Protein AF-A0A8S4BCL1-F1 (afdb_monomer)

Foldseek 3Di:
DVVVPVVVVVVVVVVVVLLVVQDPPVVCVVDPCSQLVSLVRPVPVCSVVRVVVVVVVVVVVVVVVLVVVVVVQVVCVVVVQHAPCVNVVVVVVVVVVVVPDDPVLVCLLVVLLVLVVVLVVLVVVVVCCVPPVPDDDPDDDDPVVSVVSNVVSVVVNVVSCVVCVPSNVVSVVVVVVVVVVSCVRPVCPPDDPVVVVVSVVVSVVVCVVVVDDDPDDDDDDPPVPVVVVVVVVVPDPDDDDDDD

Solvent-accessible surface area (backbone atoms only — not comparable to full-atom values): 14537 Å² total; per-residue (Å²): 102,88,64,57,54,57,51,53,51,50,53,52,52,52,52,50,53,52,50,62,73,77,38,56,74,69,56,52,73,70,41,94,48,55,67,44,58,51,22,52,74,73,44,55,94,56,24,71,56,41,53,53,53,53,51,52,50,51,53,51,52,52,55,54,47,54,60,51,52,52,52,52,52,53,54,36,34,71,73,68,76,40,67,84,64,54,67,64,49,47,58,53,50,54,53,50,57,64,75,74,55,58,69,68,59,50,50,53,36,52,48,52,55,51,51,51,54,51,50,53,53,51,50,47,55,55,50,45,53,71,76,51,66,86,63,90,65,96,73,84,76,68,72,64,59,59,50,54,50,48,55,52,49,52,54,51,52,54,50,47,43,69,75,42,44,66,55,48,47,52,47,50,49,56,58,54,55,48,52,61,51,44,46,64,66,64,69,44,80,82,64,57,67,68,57,54,53,47,54,49,52,51,50,50,49,50,30,66,75,66,72,55,73,80,83,76,83,87,71,91,83,65,80,76,59,67,64,50,56,64,55,60,75,70,69,79,89,81,81,88,87,80,91,135

Secondary structure (DSSP, 8-state):
-TTHHHHHHHHHHHHHHHHHHHS-HHHHHH-S-HHHHHHHHHHGGGTTHHHHHHHHHHHHHHHHHHHHHHHHHHHHHHTTS--TTHHHHHHHHHHHHHHHS-HHHHHHHHHHHHHHHHHHHHHHHHHHHHH-TTS--SS---THHHHHHHHHHHHHHHHHHHH-HHHHHHHHHHHHHHHHHHIIIII--S--HHHHHHHHHHHHHHHHHHTPPPPP----SSTTTHHHHHHHTTSSSS---S--

Nearest PDB structures (foldseek):
  8wny-assembly1_B  TM=9.781E-01  e=2.534E-18  Homo sapiens
  8wnt-assembly1_B  TM=9.226E-01  e=5.810E-16  Homo sapiens
  8ida-assembly1_B  TM=8.665E-01  e=5.490E-12  Homo sapiens
  6irs-assembly1_B  TM=9.342E-01  e=2.295E-11  Homo sapiens
  8to0-assembly1_AG  TM=2.744E-01  e=3.286E+00  Mus musculus

Structure (mmCIF, N/CA/C/O backbone):
data_AF-A0A8S4BCL1-F1
#
_entry.id   AF-A0A8S4BCL1-F1
#
loop_
_atom_site.group_PDB
_atom_site.id
_atom_site.type_symbol
_atom_site.label_atom_id
_atom_site.label_alt_id
_atom_site.label_comp_id
_atom_site.label_asym_id
_atom_site.label_entity_id
_atom_site.label_seq_id
_atom_site.pdbx_PDB_ins_code
_atom_site.Cartn_x
_atom_site.Cartn_y
_atom_site.Cartn_z
_atom_site.occupancy
_atom_site.B_iso_or_equiv
_atom_site.auth_seq_id
_atom_site.auth_comp_id
_atom_site.auth_asym_id
_atom_site.auth_atom_id
_atom_site.pdbx_PDB_model_num
ATOM 1 N N . ILE A 1 1 ? 1.422 -18.720 2.795 1.00 83.00 1 ILE A N 1
ATOM 2 C CA . ILE A 1 1 ? 2.378 -17.673 3.236 1.00 83.00 1 ILE A CA 1
ATOM 3 C C . ILE A 1 1 ? 3.822 -18.090 2.955 1.00 83.00 1 ILE A C 1
ATOM 5 O O . ILE A 1 1 ? 4.435 -17.465 2.103 1.00 83.00 1 ILE A O 1
ATOM 9 N N . PHE A 1 2 ? 4.342 -19.164 3.568 1.00 90.31 2 PHE A N 1
ATOM 10 C CA . PHE A 1 2 ? 5.737 -19.601 3.360 1.00 90.31 2 PHE A CA 1
ATOM 11 C C . PHE A 1 2 ? 6.106 -19.968 1.916 1.00 90.31 2 PHE A C 1
ATOM 13 O O . PHE A 1 2 ? 7.257 -19.819 1.547 1.00 90.31 2 PHE A O 1
ATOM 20 N N . ILE A 1 3 ? 5.154 -20.420 1.094 1.00 93.31 3 ILE A N 1
ATOM 21 C CA . ILE A 1 3 ? 5.399 -20.716 -0.331 1.00 93.31 3 ILE A CA 1
ATOM 22 C C . ILE A 1 3 ? 5.128 -19.481 -1.200 1.00 93.31 3 ILE A C 1
ATOM 24 O O . ILE A 1 3 ? 5.896 -19.154 -2.095 1.00 93.31 3 ILE A O 1
ATOM 28 N N . SER A 1 4 ? 4.039 -18.766 -0.910 1.00 95.25 4 SER A N 1
ATOM 29 C CA . SER A 1 4 ? 3.560 -17.657 -1.735 1.00 95.25 4 SER A CA 1
ATOM 30 C C . SER A 1 4 ? 4.469 -16.429 -1.679 1.00 95.25 4 SER A C 1
ATOM 32 O O . SER A 1 4 ? 4.765 -15.866 -2.726 1.00 95.25 4 SER A O 1
ATOM 34 N N . ILE A 1 5 ? 4.930 -16.013 -0.490 1.00 94.62 5 ILE A N 1
ATOM 35 C CA . ILE A 1 5 ? 5.762 -14.805 -0.355 1.00 94.62 5 ILE A CA 1
ATOM 36 C C . ILE A 1 5 ? 7.109 -14.983 -1.071 1.00 94.62 5 ILE A C 1
ATOM 38 O O . ILE A 1 5 ? 7.412 -14.148 -1.921 1.00 94.62 5 ILE A O 1
ATOM 42 N N . PRO A 1 6 ? 7.885 -16.062 -0.830 1.00 95.38 6 PRO A N 1
ATOM 43 C CA . PRO A 1 6 ? 9.157 -16.243 -1.524 1.00 95.38 6 PRO A CA 1
ATOM 44 C C . PRO A 1 6 ? 8.990 -16.386 -3.033 1.00 95.38 6 PRO A C 1
ATOM 46 O O . PRO A 1 6 ? 9.798 -15.846 -3.778 1.00 95.38 6 PRO A O 1
ATOM 49 N N . LEU A 1 7 ? 7.930 -17.056 -3.500 1.00 96.50 7 LEU A N 1
ATOM 50 C CA . LEU A 1 7 ? 7.650 -17.173 -4.931 1.00 96.50 7 LEU A CA 1
ATOM 51 C C . LEU A 1 7 ? 7.445 -15.798 -5.579 1.00 96.50 7 LEU A C 1
ATOM 53 O O . LEU A 1 7 ? 8.038 -15.526 -6.620 1.00 96.50 7 LEU A O 1
ATOM 57 N N . VAL A 1 8 ? 6.669 -14.909 -4.951 1.00 96.25 8 VAL A N 1
ATOM 58 C CA . VAL A 1 8 ? 6.491 -13.531 -5.442 1.00 96.25 8 VAL A CA 1
ATOM 59 C C . VAL A 1 8 ? 7.821 -12.776 -5.430 1.00 96.25 8 VAL A C 1
ATOM 61 O O . VAL A 1 8 ? 8.147 -12.102 -6.406 1.00 96.25 8 VAL A O 1
ATOM 64 N N . THR A 1 9 ? 8.629 -12.934 -4.377 1.00 95.25 9 THR A N 1
ATOM 65 C CA . THR A 1 9 ? 9.974 -12.345 -4.316 1.00 95.25 9 THR A CA 1
ATOM 66 C C . THR A 1 9 ? 10.856 -12.824 -5.470 1.00 95.25 9 THR A C 1
ATOM 68 O O . THR A 1 9 ? 11.494 -11.999 -6.119 1.00 95.25 9 THR A O 1
ATOM 71 N N . PHE A 1 10 ? 10.859 -14.123 -5.782 1.00 96.69 10 PHE A N 1
ATOM 72 C CA . PHE A 1 10 ? 11.609 -14.664 -6.918 1.00 96.69 10 PHE A CA 1
ATOM 73 C C . PHE A 1 10 ? 11.154 -14.061 -8.245 1.00 96.69 10 PHE A C 1
ATOM 75 O O . PHE A 1 10 ? 11.993 -13.621 -9.028 1.00 96.69 10 PHE A O 1
ATOM 82 N N . VAL A 1 11 ? 9.843 -13.988 -8.487 1.00 96.31 11 VAL A N 1
ATOM 83 C CA . VAL A 1 11 ? 9.296 -13.393 -9.716 1.00 96.31 11 VAL A CA 1
ATOM 84 C C . VAL A 1 11 ? 9.726 -11.930 -9.856 1.00 96.31 11 VAL A C 1
ATOM 86 O O . VAL A 1 11 ? 10.163 -11.526 -10.932 1.00 96.31 11 VAL A O 1
ATOM 89 N N . TYR A 1 12 ? 9.681 -11.147 -8.776 1.00 95.25 12 TYR A N 1
ATOM 90 C CA . TYR A 1 12 ? 10.141 -9.756 -8.796 1.00 95.25 12 TYR A CA 1
ATOM 91 C C . TYR A 1 12 ? 11.640 -9.627 -9.054 1.00 95.25 12 TYR A C 1
ATOM 93 O O . TYR A 1 12 ? 12.043 -8.776 -9.847 1.00 95.25 12 TYR A O 1
ATOM 101 N N . VAL A 1 13 ? 12.473 -10.466 -8.438 1.00 96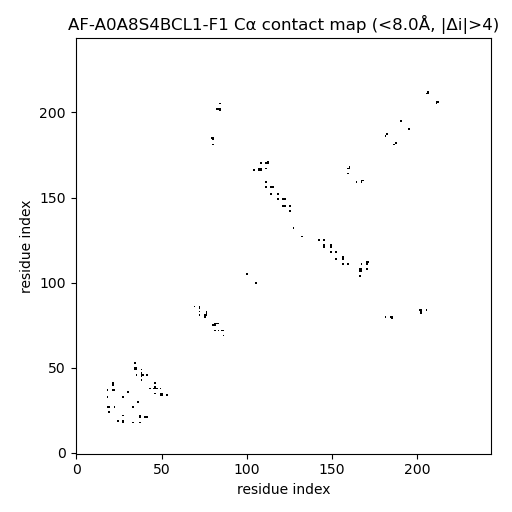.50 13 VAL A N 1
ATOM 102 C CA . VAL A 1 13 ? 13.922 -10.444 -8.681 1.00 96.50 13 VAL A CA 1
ATOM 103 C C . VAL A 1 13 ? 14.229 -10.806 -10.135 1.00 96.50 13 VAL A C 1
ATOM 105 O O . VAL A 1 13 ? 14.969 -10.079 -10.793 1.00 96.50 13 VAL A O 1
ATOM 108 N N . PHE A 1 14 ? 13.616 -11.862 -10.675 1.00 96.12 14 PHE A N 1
ATOM 109 C CA . PHE A 1 14 ? 13.821 -12.253 -12.072 1.00 96.12 14 PHE A CA 1
ATOM 110 C C . PHE A 1 14 ? 13.332 -11.196 -13.065 1.00 96.12 14 PHE A C 1
ATOM 112 O O . PHE A 1 14 ? 14.025 -10.929 -14.046 1.00 96.12 14 PHE A O 1
ATOM 119 N N . ALA A 1 15 ? 12.196 -10.546 -12.802 1.00 93.06 15 ALA A N 1
ATOM 120 C CA . ALA A 1 15 ? 11.715 -9.447 -13.636 1.00 93.06 15 ALA A CA 1
ATOM 121 C C . ALA A 1 15 ? 12.694 -8.258 -13.638 1.00 93.06 15 ALA A C 1
ATOM 123 O O . ALA A 1 15 ? 13.008 -7.721 -14.697 1.00 93.06 15 ALA A O 1
ATOM 124 N N . ASN A 1 16 ? 13.242 -7.887 -12.475 1.00 93.12 16 ASN A N 1
ATOM 125 C CA . ASN A 1 16 ? 14.246 -6.821 -12.392 1.00 93.12 16 ASN A CA 1
ATOM 126 C C . ASN A 1 16 ? 15.545 -7.188 -13.123 1.00 93.12 16 ASN A C 1
ATOM 128 O O . ASN A 1 16 ? 16.094 -6.349 -13.834 1.00 93.12 16 ASN A O 1
ATOM 132 N N . ILE A 1 17 ? 16.006 -8.440 -13.013 1.00 93.94 17 ILE A N 1
ATOM 133 C CA . ILE A 1 17 ? 17.164 -8.939 -13.772 1.00 93.94 17 ILE A CA 1
ATOM 134 C C . ILE A 1 17 ? 16.900 -8.848 -15.284 1.00 93.94 17 ILE A C 1
ATOM 136 O O . ILE A 1 17 ? 17.768 -8.408 -16.038 1.00 93.94 17 ILE A O 1
ATOM 140 N N . ALA A 1 18 ? 15.700 -9.208 -15.743 1.00 92.12 18 ALA A N 1
ATOM 141 C CA . ALA A 1 18 ? 15.324 -9.069 -17.148 1.00 92.12 18 ALA A CA 1
ATOM 142 C C . ALA A 1 18 ? 15.356 -7.598 -17.613 1.00 92.12 18 ALA A C 1
ATOM 144 O O . ALA A 1 18 ? 15.866 -7.304 -18.692 1.00 92.12 18 ALA A O 1
ATOM 145 N N . TYR A 1 19 ? 14.890 -6.654 -16.789 1.00 90.62 19 TYR A N 1
ATOM 146 C CA . TYR A 1 19 ? 14.930 -5.230 -17.136 1.00 90.62 19 TYR A CA 1
ATOM 147 C C . TYR A 1 19 ? 16.354 -4.683 -17.278 1.00 90.62 19 TYR A C 1
ATOM 149 O O . TYR A 1 19 ? 16.650 -4.034 -18.280 1.00 90.62 19 TYR A O 1
ATOM 157 N N . VAL A 1 20 ? 17.248 -4.975 -16.329 1.00 91.38 20 VAL A N 1
ATOM 158 C CA . VAL A 1 20 ? 18.631 -4.454 -16.357 1.00 91.38 20 VAL A CA 1
ATOM 159 C C . VAL A 1 20 ? 19.532 -5.148 -17.382 1.00 91.38 20 VAL A C 1
ATOM 161 O O . VAL A 1 20 ? 20.588 -4.627 -17.722 1.00 91.38 20 VAL A O 1
ATOM 164 N N . THR A 1 21 ? 19.145 -6.329 -17.871 1.00 91.50 21 THR A N 1
ATOM 165 C CA . THR A 1 21 ? 19.866 -7.018 -18.956 1.00 91.50 21 THR A CA 1
ATOM 166 C C . THR A 1 21 ? 19.451 -6.511 -20.335 1.00 91.50 21 THR A C 1
ATOM 168 O O . THR A 1 21 ? 20.270 -6.503 -21.251 1.00 91.50 21 THR A O 1
ATOM 171 N N . ALA A 1 22 ? 18.204 -6.060 -20.489 1.00 88.31 22 ALA A N 1
ATOM 172 C CA . ALA A 1 22 ? 17.675 -5.549 -21.751 1.00 88.31 22 ALA A CA 1
ATOM 173 C C . ALA A 1 22 ? 17.904 -4.040 -21.960 1.00 88.31 22 ALA A C 1
ATOM 175 O O . ALA A 1 22 ? 17.921 -3.566 -23.099 1.00 88.31 22 ALA A O 1
ATOM 176 N N . MET A 1 23 ? 18.037 -3.271 -20.877 1.00 88.62 23 MET A N 1
ATOM 177 C CA . MET A 1 23 ? 18.156 -1.811 -20.904 1.00 88.62 23 MET A CA 1
ATOM 178 C C . MET A 1 23 ? 19.263 -1.324 -19.974 1.00 88.62 23 MET A C 1
ATOM 180 O O . MET A 1 23 ? 19.521 -1.914 -18.926 1.00 88.62 23 MET A O 1
ATOM 184 N N . SER A 1 24 ? 19.893 -0.207 -20.342 1.00 91.25 24 SER A N 1
ATOM 185 C CA . SER A 1 24 ? 20.847 0.468 -19.456 1.00 91.25 24 SER A CA 1
ATOM 186 C C . SER A 1 24 ? 20.130 1.153 -18.276 1.00 91.25 24 SER A C 1
ATOM 188 O O . SER A 1 24 ? 18.971 1.557 -18.415 1.00 91.25 24 SER A O 1
ATOM 190 N N . PRO A 1 25 ? 20.797 1.353 -17.121 1.00 88.88 25 PRO A N 1
ATOM 191 C CA . PRO A 1 25 ? 20.205 2.056 -15.979 1.00 88.88 25 PRO A CA 1
ATOM 192 C C . PRO A 1 25 ? 19.695 3.463 -16.319 1.00 88.88 25 PRO A C 1
ATOM 194 O O . PRO A 1 25 ? 18.672 3.895 -15.801 1.00 88.88 25 PRO A O 1
ATOM 197 N N . GLN A 1 26 ? 20.378 4.171 -17.218 1.00 89.56 26 GLN A N 1
ATOM 198 C CA . GLN A 1 26 ? 19.996 5.510 -17.660 1.00 89.56 26 GLN A CA 1
ATOM 199 C C . GLN A 1 26 ? 18.682 5.491 -18.451 1.00 89.56 26 GLN A C 1
ATOM 201 O O . GLN A 1 26 ? 17.832 6.351 -18.243 1.00 89.56 26 GLN A O 1
ATOM 206 N N . GLU A 1 27 ? 18.486 4.496 -19.317 1.00 87.69 27 GLU A N 1
ATOM 207 C CA . GLU A 1 27 ? 17.231 4.325 -20.059 1.00 87.69 27 GLU A CA 1
ATOM 208 C C . GLU A 1 27 ? 16.072 3.922 -19.143 1.00 87.69 27 GLU A C 1
ATOM 210 O O . GLU A 1 27 ? 14.952 4.389 -19.338 1.00 87.69 27 GLU A O 1
ATOM 215 N N . LEU A 1 28 ? 16.339 3.096 -18.124 1.00 88.81 28 LEU A N 1
ATOM 216 C CA . LEU A 1 28 ? 15.340 2.725 -17.119 1.00 88.81 28 LEU A CA 1
ATOM 217 C C . LEU A 1 28 ? 14.833 3.947 -16.348 1.00 88.81 28 LEU A C 1
ATOM 219 O O . LEU A 1 28 ? 13.630 4.088 -16.162 1.00 88.81 28 LEU A O 1
ATOM 223 N N . LEU A 1 29 ? 15.741 4.835 -15.935 1.00 88.31 29 LEU A N 1
ATOM 224 C CA . LEU A 1 29 ? 15.397 6.057 -15.204 1.00 88.31 29 LEU A CA 1
ATOM 225 C C . LEU A 1 29 ? 14.706 7.106 -16.086 1.00 88.31 29 LEU A C 1
ATOM 227 O O . LEU A 1 29 ? 13.927 7.907 -15.580 1.00 88.31 29 LEU A O 1
ATOM 231 N N . ALA A 1 30 ? 14.990 7.113 -17.390 1.00 89.25 30 ALA A N 1
ATOM 232 C CA . ALA A 1 30 ? 14.360 8.027 -18.340 1.00 89.25 30 ALA A CA 1
ATOM 233 C C . ALA A 1 30 ? 12.967 7.560 -18.802 1.00 89.25 30 ALA A C 1
ATOM 235 O O . ALA A 1 30 ? 12.194 8.364 -19.326 1.00 89.25 30 ALA A O 1
ATOM 236 N N . SER A 1 31 ? 12.641 6.273 -18.646 1.00 87.00 31 SER A N 1
ATOM 237 C CA . SER A 1 31 ? 11.371 5.715 -19.110 1.00 87.00 31 SER A CA 1
ATOM 238 C C . SER A 1 31 ? 10.254 5.879 -18.079 1.00 87.00 31 SER A C 1
ATOM 240 O O . SER A 1 31 ? 10.326 5.368 -16.966 1.00 87.00 31 SER A O 1
ATOM 242 N N . ASN A 1 32 ? 9.149 6.500 -18.500 1.00 84.31 32 ASN A N 1
ATOM 243 C CA . ASN A 1 32 ? 7.911 6.555 -17.714 1.00 84.31 32 ASN A CA 1
ATOM 244 C C . ASN A 1 32 ? 7.183 5.197 -17.647 1.00 84.31 32 ASN A C 1
ATOM 246 O O . ASN A 1 32 ? 6.354 4.982 -16.767 1.00 84.31 32 ASN A O 1
ATOM 250 N N . ALA A 1 33 ? 7.458 4.282 -18.585 1.00 87.69 33 ALA A N 1
ATOM 251 C CA . ALA A 1 33 ? 6.779 2.993 -18.706 1.00 87.69 33 ALA A CA 1
ATOM 252 C C . ALA A 1 33 ? 7.780 1.879 -19.043 1.00 87.69 33 ALA A C 1
ATOM 254 O O . ALA A 1 33 ? 7.838 1.380 -20.168 1.00 87.69 33 ALA A O 1
ATOM 255 N N . VAL A 1 34 ? 8.540 1.458 -18.028 1.00 88.81 34 VAL A N 1
ATOM 256 C CA . VAL A 1 34 ? 9.645 0.489 -18.146 1.00 88.81 34 VAL A CA 1
ATOM 257 C C . VAL A 1 34 ? 9.246 -0.793 -18.889 1.00 88.81 34 VAL A C 1
ATOM 259 O O . VAL A 1 34 ? 9.987 -1.267 -19.749 1.00 88.81 34 VAL A O 1
ATOM 262 N N . ALA A 1 35 ? 8.054 -1.335 -18.614 1.00 87.56 35 ALA A N 1
ATOM 263 C CA . ALA A 1 35 ? 7.566 -2.546 -19.274 1.00 87.56 35 ALA A CA 1
ATOM 264 C C . ALA A 1 35 ? 7.351 -2.350 -20.786 1.00 87.56 35 ALA A C 1
ATOM 266 O O . ALA A 1 35 ? 7.672 -3.238 -21.571 1.00 87.56 35 ALA A O 1
ATOM 267 N N . VAL A 1 36 ? 6.848 -1.189 -21.214 1.00 88.12 36 VAL A N 1
ATOM 268 C CA . VAL A 1 36 ? 6.603 -0.901 -22.636 1.00 88.12 36 VAL A CA 1
ATOM 269 C C . VAL A 1 36 ? 7.927 -0.734 -23.374 1.00 88.12 36 VAL A C 1
ATOM 271 O O . VAL A 1 36 ? 8.123 -1.375 -24.403 1.00 88.12 36 VAL A O 1
ATOM 274 N N . THR A 1 37 ? 8.876 0.013 -22.801 1.00 87.94 37 THR A N 1
ATOM 275 C CA . THR A 1 37 ? 10.225 0.169 -23.374 1.00 87.94 37 THR A CA 1
ATOM 276 C C . THR A 1 37 ? 10.957 -1.174 -23.484 1.00 87.94 37 THR A C 1
ATOM 278 O O . THR A 1 37 ? 11.622 -1.442 -24.484 1.00 87.94 37 THR A O 1
ATOM 281 N N . PHE A 1 38 ? 10.781 -2.066 -22.503 1.00 88.44 38 PHE A N 1
ATOM 282 C CA . PHE A 1 38 ? 11.271 -3.444 -22.586 1.00 88.44 38 PHE A CA 1
ATOM 283 C C . PHE A 1 38 ? 10.657 -4.203 -23.776 1.00 88.44 38 PHE A C 1
ATOM 285 O O . PHE A 1 38 ? 11.373 -4.852 -24.542 1.00 88.44 38 PHE A O 1
ATOM 292 N N . GLY A 1 39 ? 9.335 -4.101 -23.955 1.00 86.75 39 GLY A N 1
ATOM 293 C CA . GLY A 1 39 ? 8.615 -4.730 -25.063 1.00 86.75 39 GLY A CA 1
ATOM 294 C C . GLY A 1 39 ? 9.056 -4.215 -26.435 1.00 86.75 39 GLY A C 1
ATOM 295 O O . GLY A 1 39 ? 9.245 -5.011 -27.352 1.00 86.75 39 GLY A O 1
ATOM 296 N N . GLU A 1 40 ? 9.282 -2.911 -26.574 1.00 87.88 40 GLU A N 1
ATOM 297 C CA . GLU A 1 40 ? 9.775 -2.301 -27.814 1.00 87.88 40 GLU A CA 1
ATOM 298 C C . GLU A 1 40 ? 11.169 -2.810 -28.200 1.00 87.88 40 GLU A C 1
ATOM 300 O O . GLU A 1 40 ? 11.410 -3.098 -29.373 1.00 87.88 40 GLU A O 1
ATOM 305 N N . LYS A 1 41 ? 12.069 -2.988 -27.223 1.00 85.69 41 LYS A N 1
ATOM 306 C CA . LYS A 1 41 ? 13.436 -3.460 -27.489 1.00 85.69 41 LYS A CA 1
ATOM 307 C C . LYS A 1 41 ? 13.528 -4.939 -27.854 1.00 85.69 41 LYS A C 1
ATOM 309 O O . LYS A 1 41 ? 14.367 -5.302 -28.673 1.00 85.69 41 LYS A O 1
ATOM 314 N N . LEU A 1 42 ? 12.712 -5.795 -27.238 1.00 87.31 42 LEU A N 1
ATOM 315 C CA . LEU A 1 42 ? 12.849 -7.253 -27.370 1.00 87.31 42 LEU A CA 1
ATOM 316 C C . LEU A 1 42 ? 11.831 -7.898 -28.309 1.00 87.31 42 LEU A C 1
ATOM 318 O O . LEU A 1 42 ? 12.157 -8.883 -28.967 1.00 87.31 42 LEU A O 1
ATOM 322 N N . LEU A 1 43 ? 10.598 -7.388 -28.359 1.00 80.62 43 LEU A N 1
ATOM 323 C CA . LEU A 1 43 ? 9.494 -8.056 -29.060 1.00 80.62 43 LEU A CA 1
ATOM 324 C C . LEU A 1 43 ? 9.287 -7.548 -30.490 1.00 80.62 43 LEU A C 1
ATOM 326 O O . LEU A 1 43 ? 8.543 -8.175 -31.248 1.00 80.62 43 LEU A O 1
ATOM 330 N N . GLY A 1 44 ? 9.935 -6.443 -30.877 1.00 81.44 44 GLY A N 1
ATOM 331 C CA . GLY A 1 44 ? 9.867 -5.879 -32.226 1.00 81.44 44 GLY A CA 1
ATOM 332 C C . GLY A 1 44 ? 8.420 -5.694 -32.697 1.00 81.44 44 GLY A C 1
ATOM 333 O O . GLY A 1 44 ? 7.683 -4.876 -32.156 1.00 81.44 44 GLY A O 1
ATOM 334 N N . VAL A 1 45 ? 7.994 -6.497 -33.677 1.00 79.75 45 VAL A N 1
ATOM 335 C CA . VAL A 1 45 ? 6.637 -6.473 -34.265 1.00 79.75 45 VAL A CA 1
ATOM 336 C C . VAL A 1 45 ? 5.529 -6.785 -33.242 1.00 79.75 45 VAL A C 1
ATOM 338 O O . VAL A 1 45 ? 4.397 -6.336 -33.406 1.00 79.75 45 VAL A O 1
ATOM 341 N N . MET A 1 46 ? 5.837 -7.517 -32.168 1.00 79.19 46 MET A N 1
ATOM 342 C CA . MET A 1 46 ? 4.873 -7.902 -31.125 1.00 79.19 46 MET A CA 1
ATOM 343 C C . MET A 1 46 ? 4.866 -6.956 -29.911 1.00 79.19 46 MET A C 1
ATOM 345 O O . MET A 1 46 ? 4.288 -7.283 -28.873 1.00 79.19 46 MET A O 1
ATOM 349 N N . SER A 1 47 ? 5.475 -5.771 -30.020 1.00 83.94 47 SER A N 1
ATOM 350 C CA . SER A 1 47 ? 5.537 -4.773 -28.938 1.00 83.94 47 SER A CA 1
ATOM 351 C C . SER A 1 47 ? 4.161 -4.320 -28.434 1.00 83.94 47 SER A C 1
ATOM 353 O O . SER A 1 47 ? 4.026 -3.996 -27.257 1.00 83.94 47 SER A O 1
ATOM 355 N N . TRP A 1 48 ? 3.121 -4.382 -29.275 1.00 86.94 48 TRP A N 1
ATOM 356 C CA . TRP A 1 48 ? 1.740 -4.009 -28.937 1.00 86.94 48 TRP A CA 1
ATOM 357 C C . TRP A 1 48 ? 1.097 -4.887 -27.848 1.00 86.94 48 TRP A C 1
ATOM 359 O O . TRP A 1 48 ? 0.172 -4.442 -27.167 1.00 86.94 48 TRP A O 1
ATOM 369 N N . ILE A 1 49 ? 1.588 -6.113 -27.635 1.00 90.19 49 ILE A N 1
ATOM 370 C CA . ILE A 1 49 ? 1.044 -7.041 -26.627 1.00 90.19 49 ILE A CA 1
ATOM 371 C C . ILE A 1 49 ? 1.332 -6.539 -25.207 1.00 90.19 49 ILE A C 1
ATOM 373 O O . ILE A 1 49 ? 0.508 -6.689 -24.299 1.00 90.19 49 ILE A O 1
ATOM 377 N N . MET A 1 50 ? 2.502 -5.931 -25.011 1.00 90.50 50 MET A N 1
ATOM 378 C CA . MET A 1 50 ? 2.981 -5.492 -23.705 1.00 90.50 50 MET A CA 1
ATOM 379 C C . MET A 1 50 ? 2.097 -4.400 -23.069 1.00 90.50 50 MET A C 1
ATOM 381 O O . MET A 1 50 ? 1.619 -4.623 -21.955 1.00 90.50 50 MET A O 1
ATOM 385 N N . PRO A 1 51 ? 1.791 -3.264 -23.734 1.00 90.19 51 PRO A N 1
ATOM 386 C CA . PRO A 1 51 ? 0.923 -2.241 -23.154 1.00 90.19 51 PRO A CA 1
ATOM 387 C C . PRO A 1 51 ? -0.501 -2.751 -22.903 1.00 90.19 51 PRO A C 1
ATOM 389 O O . PRO A 1 51 ? -1.082 -2.407 -21.877 1.00 90.19 51 PRO A O 1
ATOM 392 N N . ILE A 1 52 ? -1.051 -3.613 -23.770 1.00 93.00 52 ILE A N 1
ATOM 393 C CA . ILE A 1 52 ? -2.383 -4.204 -23.554 1.00 93.00 52 ILE A CA 1
ATOM 394 C C . ILE A 1 52 ? -2.388 -5.087 -22.303 1.00 93.00 52 ILE A C 1
ATOM 396 O O . ILE A 1 52 ? -3.284 -4.974 -21.468 1.00 93.00 52 ILE A O 1
ATOM 400 N N . SER A 1 53 ? -1.371 -5.933 -22.139 1.00 92.25 53 SER A N 1
ATOM 401 C CA . SER A 1 53 ? -1.259 -6.827 -20.981 1.00 92.25 53 SER A CA 1
ATOM 402 C C . SER A 1 53 ? -1.113 -6.042 -19.673 1.00 92.25 53 SER A C 1
ATOM 404 O O . SER A 1 53 ? -1.790 -6.344 -18.688 1.00 92.25 53 SER A O 1
ATOM 406 N N . VAL A 1 54 ? -0.282 -4.992 -19.670 1.00 92.88 54 VAL A N 1
ATOM 407 C CA . VAL A 1 54 ? -0.111 -4.105 -18.509 1.00 92.88 54 VAL A CA 1
ATOM 408 C C . VAL A 1 54 ? -1.411 -3.356 -18.197 1.00 92.88 54 VAL A C 1
ATOM 410 O O . VAL A 1 54 ? -1.805 -3.302 -17.034 1.00 92.88 54 VAL A O 1
ATOM 413 N N . ALA A 1 55 ? -2.119 -2.849 -19.210 1.00 93.38 55 ALA A N 1
ATOM 414 C CA . ALA A 1 55 ? -3.395 -2.156 -19.028 1.00 93.38 55 ALA A CA 1
ATOM 415 C C . ALA A 1 55 ? -4.491 -3.068 -18.448 1.00 93.38 55 ALA A C 1
ATOM 417 O O . ALA A 1 55 ? -5.229 -2.664 -17.549 1.00 93.38 55 ALA A O 1
ATOM 418 N N . LEU A 1 56 ? -4.582 -4.321 -18.905 1.00 94.94 56 LEU A N 1
ATOM 419 C CA . LEU A 1 56 ? -5.512 -5.300 -18.330 1.00 94.94 56 LEU A CA 1
ATOM 420 C C . LEU A 1 56 ? -5.161 -5.624 -16.869 1.00 94.94 56 LEU A C 1
ATOM 422 O O . LEU A 1 56 ? -6.057 -5.750 -16.032 1.00 94.94 56 LEU A O 1
ATOM 426 N N . SER A 1 57 ? -3.868 -5.705 -16.541 1.00 95.00 57 SER A N 1
ATOM 427 C CA . SER A 1 57 ? -3.408 -5.926 -15.166 1.00 95.00 57 SER A CA 1
ATOM 428 C C . SER A 1 57 ? -3.759 -4.758 -14.240 1.00 95.00 57 SER A C 1
ATOM 430 O O . SER A 1 57 ? -4.225 -4.988 -13.121 1.00 95.00 57 SER A O 1
ATOM 432 N N . THR A 1 58 ? -3.558 -3.510 -14.674 1.00 92.50 58 THR A N 1
ATOM 433 C CA . THR A 1 58 ? -3.902 -2.331 -13.860 1.00 92.50 58 THR A CA 1
ATOM 434 C C . THR A 1 58 ? -5.412 -2.198 -13.687 1.00 92.50 58 THR A C 1
ATOM 436 O O . THR A 1 58 ? -5.870 -1.938 -12.573 1.00 92.50 58 THR A O 1
ATOM 439 N N . PHE A 1 59 ? -6.199 -2.483 -14.730 1.00 91.88 59 PHE A N 1
ATOM 440 C CA . PHE A 1 59 ? -7.660 -2.534 -14.640 1.00 91.88 59 PHE A CA 1
ATOM 441 C C . PHE A 1 59 ? -8.137 -3.575 -13.614 1.00 91.88 59 PHE A C 1
ATOM 443 O O . PHE A 1 59 ? -8.972 -3.273 -12.757 1.00 91.88 59 PHE A O 1
ATOM 450 N N . GLY A 1 60 ? -7.554 -4.778 -13.639 1.00 93.00 60 GLY A N 1
ATOM 451 C CA . GLY A 1 60 ? -7.828 -5.816 -12.644 1.00 93.00 60 GLY A CA 1
ATOM 452 C C . GLY A 1 60 ? -7.478 -5.384 -11.214 1.00 93.00 60 GLY A C 1
ATOM 453 O O . GLY A 1 60 ? -8.265 -5.616 -10.293 1.00 93.00 60 GLY A O 1
ATOM 454 N N . GLY A 1 61 ? -6.341 -4.705 -11.028 1.00 90.62 61 GLY A N 1
ATOM 455 C CA . GLY A 1 61 ? -5.899 -4.193 -9.726 1.00 90.62 61 GLY A CA 1
ATOM 456 C C . GLY A 1 61 ? -6.836 -3.135 -9.132 1.00 90.62 61 GLY A C 1
ATOM 457 O O . GLY A 1 61 ? -7.173 -3.200 -7.944 1.00 90.62 61 GLY A O 1
ATOM 458 N N . VAL A 1 62 ? -7.320 -2.202 -9.959 1.00 88.69 62 VAL A N 1
ATOM 459 C CA . VAL A 1 62 ? -8.296 -1.185 -9.530 1.00 88.69 62 VAL A CA 1
ATOM 460 C C . VAL A 1 62 ? -9.633 -1.839 -9.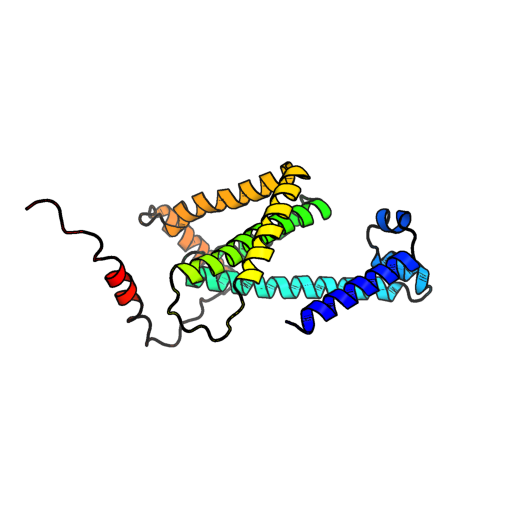188 1.00 88.69 62 VAL A C 1
ATOM 462 O O . VAL A 1 62 ? -10.185 -1.577 -8.120 1.00 88.69 62 VAL A O 1
ATOM 465 N N . ASN A 1 63 ? -10.124 -2.754 -10.028 1.00 89.75 63 ASN A N 1
ATOM 466 C CA . ASN A 1 63 ? -11.371 -3.474 -9.768 1.00 89.75 63 ASN A CA 1
ATOM 467 C C . ASN A 1 63 ? -11.317 -4.285 -8.455 1.00 89.75 63 ASN A C 1
ATOM 469 O O . ASN A 1 63 ? -12.242 -4.235 -7.645 1.00 89.75 63 ASN A O 1
ATOM 473 N N . GLY A 1 64 ? -10.204 -4.979 -8.189 1.00 88.12 64 GLY A N 1
ATOM 474 C CA . GLY A 1 64 ? -9.991 -5.697 -6.926 1.00 88.12 64 GLY A CA 1
ATOM 475 C C . GLY A 1 64 ? -9.939 -4.771 -5.703 1.00 88.12 64 GLY A C 1
ATOM 476 O O . GLY A 1 64 ? -10.500 -5.089 -4.648 1.00 88.12 64 GLY A O 1
ATOM 477 N N . SER A 1 65 ? -9.319 -3.599 -5.856 1.00 85.00 65 SER A N 1
ATOM 478 C CA . SER A 1 65 ? -9.275 -2.574 -4.808 1.00 85.00 65 SER A CA 1
ATOM 479 C C . SER A 1 65 ? -10.672 -2.040 -4.480 1.00 85.00 65 SER A C 1
ATOM 481 O O . SER A 1 65 ? -11.018 -1.942 -3.305 1.00 85.00 65 SER A O 1
ATOM 483 N N . LEU A 1 66 ? -11.519 -1.797 -5.489 1.00 85.31 66 LEU A N 1
ATOM 484 C CA . LEU A 1 66 ? -12.898 -1.325 -5.293 1.00 85.31 66 LEU A CA 1
ATOM 485 C C . LEU A 1 66 ? -13.749 -2.307 -4.471 1.00 85.31 66 LEU A C 1
ATOM 487 O O . LEU A 1 66 ? -14.466 -1.889 -3.558 1.00 85.31 66 LEU A O 1
ATOM 491 N N . PHE A 1 67 ? -13.635 -3.614 -4.733 1.00 84.00 67 PHE A N 1
ATOM 492 C CA . PHE A 1 67 ? -14.329 -4.636 -3.936 1.00 84.00 67 PHE A CA 1
ATOM 493 C C . PHE A 1 67 ? -13.813 -4.739 -2.499 1.00 84.00 67 PHE A C 1
ATOM 495 O O . PHE A 1 67 ? -14.570 -5.078 -1.589 1.00 84.00 67 PHE A O 1
ATOM 502 N N . THR A 1 68 ? -12.528 -4.478 -2.275 1.00 84.44 68 THR A N 1
ATOM 503 C CA . THR A 1 68 ? -11.955 -4.509 -0.925 1.00 84.44 68 THR A CA 1
ATOM 504 C C . THR A 1 68 ? -12.393 -3.280 -0.127 1.00 84.44 68 THR A C 1
ATOM 506 O O . THR A 1 68 ? -12.811 -3.418 1.024 1.00 84.44 68 THR A O 1
ATOM 509 N N . SER A 1 69 ? -12.398 -2.098 -0.753 1.00 82.06 69 SER A N 1
ATOM 510 C CA . SER A 1 69 ? -12.880 -0.859 -0.133 1.00 82.06 69 SER A CA 1
ATOM 511 C C . SER A 1 69 ? -14.347 -0.957 0.290 1.00 82.06 69 SER A C 1
ATOM 513 O O . SER A 1 69 ? -14.686 -0.559 1.402 1.00 82.06 69 SER A O 1
ATOM 515 N N . SER A 1 70 ? -15.226 -1.536 -0.536 1.00 80.75 70 SER A N 1
ATOM 516 C CA . SER A 1 70 ? -16.647 -1.681 -0.181 1.00 80.75 70 SER A CA 1
ATOM 517 C C . SER A 1 70 ? -16.867 -2.546 1.066 1.00 80.75 70 SER A C 1
ATOM 519 O O . SER A 1 70 ? -17.703 -2.211 1.906 1.00 80.75 70 SER A O 1
ATOM 521 N N . ARG A 1 71 ? -16.069 -3.609 1.248 1.00 83.62 71 ARG A N 1
ATOM 522 C CA . ARG A 1 71 ? -16.098 -4.444 2.463 1.00 83.62 71 ARG A CA 1
ATOM 523 C C . ARG A 1 71 ? -15.661 -3.674 3.706 1.00 83.62 71 ARG A C 1
ATOM 525 O O . ARG A 1 71 ? -16.270 -3.846 4.758 1.00 83.62 71 ARG A O 1
ATOM 532 N N . LEU A 1 72 ? -14.645 -2.818 3.582 1.00 82.69 72 LEU A N 1
ATOM 533 C CA . LEU A 1 72 ? -14.194 -1.959 4.679 1.00 82.69 72 LEU A CA 1
ATOM 534 C C . LEU A 1 72 ? -15.296 -0.975 5.102 1.00 82.69 72 LEU A C 1
ATOM 536 O O . LEU A 1 72 ? -15.561 -0.835 6.294 1.00 82.69 72 LEU A O 1
ATOM 540 N N . PHE A 1 73 ? -15.981 -0.349 4.139 1.00 78.81 73 PHE A N 1
ATOM 541 C CA . PHE A 1 73 ? -17.110 0.544 4.427 1.00 78.81 73 PHE A CA 1
ATOM 542 C C . PHE A 1 73 ? -18.275 -0.186 5.099 1.00 78.81 73 PHE A C 1
ATOM 544 O O . PHE A 1 73 ? -18.862 0.341 6.040 1.00 78.81 73 PHE A O 1
ATOM 551 N N . PHE A 1 74 ? -18.580 -1.409 4.663 1.00 74.00 74 PHE A N 1
ATOM 552 C CA . PHE A 1 74 ? -19.631 -2.225 5.267 1.00 74.00 74 PHE A CA 1
ATOM 553 C C . PHE A 1 74 ? -19.320 -2.605 6.721 1.00 74.00 74 PHE A C 1
ATOM 555 O O . PHE A 1 74 ? -20.183 -2.472 7.585 1.00 74.00 74 PHE A O 1
ATOM 562 N N . ALA A 1 75 ? -18.083 -3.024 7.006 1.00 79.44 75 ALA A N 1
ATOM 563 C CA . ALA A 1 75 ? -17.649 -3.315 8.370 1.00 79.44 75 ALA A CA 1
ATOM 564 C C . ALA A 1 75 ? -17.674 -2.054 9.254 1.00 79.44 75 ALA A C 1
ATOM 566 O O . ALA A 1 75 ? -18.202 -2.094 10.359 1.00 79.44 75 ALA A O 1
ATOM 567 N N . GLY A 1 76 ? -17.191 -0.913 8.748 1.00 78.38 76 GLY A N 1
ATOM 568 C CA . GLY A 1 76 ? -17.214 0.349 9.495 1.00 78.38 76 GLY A CA 1
ATOM 569 C C . GLY A 1 76 ? -18.625 0.877 9.779 1.00 78.38 76 GLY A C 1
ATOM 570 O O . GLY A 1 76 ? -18.859 1.467 10.833 1.00 78.38 76 GLY A O 1
ATOM 571 N N . ALA A 1 77 ? -19.572 0.657 8.862 1.00 73.25 77 ALA A N 1
ATOM 572 C CA . ALA A 1 77 ? -20.970 1.031 9.059 1.00 73.25 77 ALA A CA 1
ATOM 573 C C . ALA A 1 77 ? -21.669 0.148 10.106 1.00 73.25 77 ALA A C 1
ATOM 575 O O . ALA A 1 77 ? -22.491 0.655 10.866 1.00 73.25 77 ALA A O 1
ATOM 576 N N . ARG A 1 78 ? -21.325 -1.149 10.179 1.00 71.62 78 ARG A N 1
ATOM 577 C CA . ARG A 1 78 ? -21.853 -2.075 11.198 1.00 71.62 78 ARG A CA 1
ATOM 578 C C . ARG A 1 78 ? -21.464 -1.676 12.619 1.00 71.62 78 ARG A C 1
ATOM 580 O O . ARG A 1 78 ? -22.310 -1.708 13.498 1.00 71.62 78 ARG A O 1
ATOM 587 N N . GLU A 1 79 ? -20.232 -1.219 12.811 1.00 74.88 79 GLU A N 1
ATOM 588 C CA . GLU A 1 79 ? -19.737 -0.732 14.109 1.00 74.88 79 GLU A CA 1
ATOM 589 C C . GLU A 1 79 ? -20.243 0.687 14.459 1.00 74.88 79 GLU A C 1
ATOM 591 O O . GLU A 1 79 ? -19.786 1.306 15.416 1.00 74.88 79 GLU A O 1
ATOM 596 N N . GLY A 1 80 ? -21.151 1.268 13.661 1.00 67.31 80 GLY A N 1
ATOM 597 C CA . GLY A 1 80 ? -21.733 2.593 13.915 1.00 67.31 80 GLY A CA 1
ATOM 598 C C . GLY A 1 80 ? -20.767 3.772 13.733 1.00 67.31 80 GLY A C 1
ATOM 599 O O . GLY A 1 80 ? -21.145 4.925 13.942 1.00 67.31 80 GLY A O 1
ATOM 600 N N . HIS A 1 81 ? -19.529 3.519 13.304 1.00 68.06 81 HIS A N 1
ATOM 601 C CA . HIS A 1 81 ? -18.501 4.546 13.125 1.00 68.06 81 HIS A CA 1
ATOM 602 C C . HIS A 1 81 ? -18.638 5.331 11.817 1.00 68.06 81 HIS A C 1
ATOM 604 O O . HIS A 1 81 ? -17.985 6.363 11.645 1.00 68.06 81 HIS A O 1
ATOM 610 N N . LEU A 1 82 ? -19.450 4.843 10.875 1.00 63.38 82 LEU A N 1
ATOM 611 C CA . LEU A 1 82 ? -19.349 5.250 9.482 1.00 63.38 82 LEU A CA 1
ATOM 612 C C . LEU A 1 82 ? -20.735 5.448 8.836 1.00 63.38 82 LEU A C 1
ATOM 614 O O . LEU A 1 82 ? -21.446 4.471 8.604 1.00 63.38 82 LEU A O 1
ATOM 618 N N . PRO A 1 83 ? -21.150 6.691 8.512 1.00 60.97 83 PRO A N 1
ATOM 619 C CA . PRO A 1 83 ? -22.384 6.920 7.765 1.00 60.97 83 PRO A CA 1
ATOM 620 C C . PRO A 1 83 ? -22.243 6.416 6.319 1.00 60.97 83 PRO A C 1
ATOM 622 O O . PRO A 1 83 ? -21.198 6.603 5.691 1.00 60.97 83 PRO A O 1
ATOM 625 N N . SER A 1 84 ? -23.321 5.854 5.749 1.00 55.31 84 SER A N 1
ATOM 626 C CA . SER A 1 84 ? -23.376 5.332 4.360 1.00 55.31 84 SER A CA 1
ATOM 627 C C . SER A 1 84 ? -22.902 6.315 3.270 1.00 55.31 84 SER A C 1
ATOM 629 O O . SER A 1 84 ? -22.598 5.909 2.152 1.00 55.31 84 SER A O 1
ATOM 631 N N . LEU A 1 85 ? -22.794 7.610 3.585 1.00 56.50 85 LEU A N 1
ATOM 632 C CA . LEU A 1 85 ? -22.295 8.668 2.699 1.00 56.50 85 LEU A CA 1
ATOM 633 C C . LEU A 1 85 ? -20.810 8.531 2.317 1.00 56.50 85 LEU A C 1
ATOM 635 O O . LEU A 1 85 ? -20.394 9.070 1.290 1.00 56.50 85 LEU A O 1
ATOM 639 N N . LEU A 1 86 ? -19.998 7.813 3.097 1.00 59.09 86 LEU A N 1
ATOM 640 C CA . LEU A 1 86 ? -18.553 7.733 2.848 1.00 59.09 86 LEU A CA 1
ATOM 641 C C . LEU A 1 86 ? -18.181 6.961 1.575 1.00 59.09 86 LEU A C 1
ATOM 643 O O . LEU A 1 86 ? -17.152 7.263 0.974 1.00 59.09 86 LEU A O 1
ATOM 647 N N . ALA A 1 87 ? -19.048 6.066 1.090 1.00 56.09 87 ALA A N 1
ATOM 648 C CA . ALA A 1 87 ? -18.849 5.402 -0.200 1.00 56.09 87 ALA A CA 1
ATOM 649 C C . ALA A 1 87 ? -18.884 6.397 -1.381 1.00 56.09 87 ALA A C 1
ATOM 651 O O . ALA A 1 87 ? -18.094 6.279 -2.320 1.00 56.09 87 ALA A O 1
ATOM 652 N N . MET A 1 88 ? -19.749 7.418 -1.315 1.00 53.97 88 MET A N 1
ATOM 653 C CA . MET A 1 88 ? -19.851 8.457 -2.349 1.00 53.97 88 MET A CA 1
ATOM 654 C C . MET A 1 88 ? -18.663 9.429 -2.290 1.00 53.97 88 MET A C 1
ATOM 656 O O . MET A 1 88 ? -18.127 9.831 -3.322 1.00 53.97 88 MET A O 1
ATOM 660 N N . ILE A 1 89 ? -18.205 9.756 -1.078 1.00 59.09 89 ILE A N 1
ATOM 661 C CA . ILE A 1 89 ? -17.048 10.634 -0.853 1.00 59.09 89 ILE A CA 1
ATOM 662 C C . ILE A 1 89 ? -15.746 9.947 -1.285 1.00 59.09 89 ILE A C 1
ATOM 664 O O . ILE A 1 89 ? -14.852 10.617 -1.798 1.00 59.09 89 ILE A O 1
ATOM 668 N N . HIS A 1 90 ? -15.638 8.621 -1.147 1.00 64.69 90 HIS A N 1
ATOM 669 C CA . HIS A 1 90 ? -14.451 7.878 -1.572 1.00 64.69 90 HIS A CA 1
ATOM 670 C C . HIS A 1 90 ? -14.174 8.044 -3.071 1.00 64.69 90 HIS A C 1
ATOM 672 O O . HIS A 1 90 ? -13.043 8.333 -3.444 1.00 64.69 90 HIS A O 1
ATOM 678 N N . CYS A 1 91 ? -15.208 7.974 -3.917 1.00 63.84 91 CYS A N 1
ATOM 679 C CA . CYS A 1 91 ? -15.057 8.194 -5.359 1.00 63.84 91 CYS A CA 1
ATOM 680 C C . CYS A 1 91 ? -14.532 9.603 -5.674 1.00 63.84 91 CYS A C 1
ATOM 682 O O . CYS A 1 91 ? -13.645 9.767 -6.512 1.00 63.84 91 CYS A O 1
ATOM 684 N N . LEU A 1 92 ? -15.040 10.618 -4.967 1.00 66.75 92 LEU A N 1
ATOM 685 C CA . LEU A 1 92 ? -14.584 11.999 -5.121 1.00 66.75 92 LEU A CA 1
ATOM 686 C C . LEU A 1 92 ? -13.143 12.182 -4.617 1.00 66.75 92 LEU A C 1
ATOM 688 O O . LEU A 1 92 ? -12.353 12.870 -5.255 1.00 66.75 92 LEU A O 1
ATOM 692 N N . SER A 1 93 ? -12.783 11.538 -3.505 1.00 71.06 93 SER A N 1
ATOM 693 C CA . SER A 1 93 ? -11.436 11.588 -2.926 1.00 71.06 93 SER A CA 1
ATOM 694 C C . SER A 1 93 ? -10.398 10.908 -3.820 1.00 71.06 93 SER A C 1
ATOM 696 O O . SER A 1 93 ? -9.320 11.467 -4.014 1.00 71.06 93 SER A O 1
ATOM 698 N N . THR A 1 94 ? -10.720 9.758 -4.419 1.00 77.19 94 THR A N 1
ATOM 699 C CA . THR A 1 94 ? -9.842 9.096 -5.395 1.00 77.19 94 THR A CA 1
ATOM 700 C C . THR A 1 94 ? -9.622 9.975 -6.625 1.00 77.19 94 THR A C 1
ATOM 702 O O . THR A 1 94 ? -8.488 10.102 -7.079 1.00 77.19 94 THR A O 1
ATOM 705 N N . LEU A 1 95 ? -10.676 10.626 -7.131 1.00 77.44 95 LEU A N 1
ATOM 706 C CA . LEU A 1 95 ? -10.566 11.542 -8.268 1.00 77.44 95 LEU A CA 1
ATOM 707 C C . LEU A 1 95 ? -9.726 12.782 -7.923 1.00 77.44 95 LEU A C 1
ATOM 709 O O . LEU A 1 95 ? -8.882 13.192 -8.712 1.00 77.44 95 LEU A O 1
ATOM 713 N N . LEU A 1 96 ? -9.908 13.342 -6.725 1.00 76.81 96 LEU A N 1
ATOM 714 C CA . LEU A 1 96 ? -9.128 14.481 -6.247 1.00 76.81 96 LEU A CA 1
ATOM 715 C C . LEU A 1 96 ? -7.641 14.124 -6.101 1.00 76.81 96 LEU A C 1
ATOM 717 O O . LEU A 1 96 ? -6.787 14.862 -6.585 1.00 76.81 96 LEU A O 1
ATOM 721 N N . MET A 1 97 ? -7.327 12.973 -5.493 1.00 74.88 97 MET A N 1
ATOM 722 C CA . MET A 1 97 ? -5.941 12.503 -5.358 1.00 74.88 97 MET A CA 1
ATOM 723 C C . MET A 1 97 ? -5.283 12.228 -6.716 1.00 74.88 97 MET A C 1
ATOM 725 O O . MET A 1 97 ? -4.083 12.446 -6.856 1.00 74.88 97 MET A O 1
ATOM 729 N N . LEU A 1 98 ? -6.055 11.816 -7.728 1.00 80.00 98 LEU A N 1
ATOM 730 C CA . LEU A 1 98 ? -5.551 11.620 -9.088 1.00 80.00 98 LEU A CA 1
ATOM 731 C C . LEU A 1 98 ? -5.170 12.943 -9.778 1.00 80.00 98 LEU A C 1
ATOM 733 O O . LEU A 1 98 ? -4.264 12.963 -10.605 1.00 80.00 98 LEU A O 1
ATOM 737 N N . CYS A 1 99 ? -5.845 14.049 -9.456 1.00 77.06 99 CYS A N 1
ATOM 738 C CA . CYS A 1 99 ? -5.644 15.334 -10.131 1.00 77.06 99 CYS A CA 1
ATOM 739 C C . CYS A 1 99 ? -4.520 16.202 -9.542 1.00 77.06 99 CYS A C 1
ATOM 741 O O . CYS A 1 99 ? -4.135 17.183 -10.175 1.00 77.06 99 CYS A O 1
ATOM 743 N N . THR A 1 100 ? -4.028 15.913 -8.333 1.00 66.06 100 THR A N 1
ATOM 744 C CA . THR A 1 100 ? -3.231 16.883 -7.5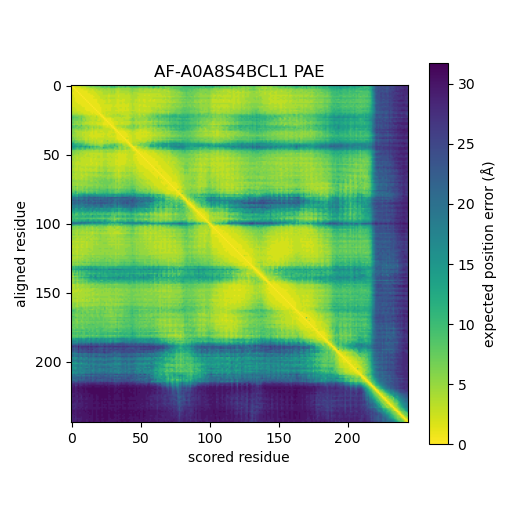53 1.00 66.06 100 THR A CA 1
ATOM 745 C C . THR A 1 100 ? -1.782 16.457 -7.290 1.00 66.06 100 THR A C 1
ATOM 747 O O . THR A 1 100 ? -1.000 17.276 -6.811 1.00 66.06 100 THR A O 1
ATOM 750 N N . SER A 1 101 ? -1.369 15.220 -7.589 1.00 66.56 101 SER A N 1
ATOM 751 C CA . SER A 1 101 ? -0.056 14.719 -7.141 1.00 66.56 101 SER A CA 1
ATOM 752 C C . SER A 1 101 ? 0.697 13.898 -8.185 1.00 66.56 101 SER A C 1
ATOM 754 O O . SER A 1 101 ? 0.102 13.135 -8.940 1.00 66.56 101 SER A O 1
ATOM 756 N N . ASP A 1 102 ? 2.025 14.037 -8.185 1.00 80.62 102 ASP A N 1
ATOM 757 C CA . ASP A 1 102 ? 2.937 13.154 -8.914 1.00 80.62 102 ASP A CA 1
ATOM 758 C C . ASP A 1 102 ? 2.827 11.713 -8.379 1.00 80.62 102 ASP A C 1
ATOM 760 O O . ASP A 1 102 ? 2.664 11.488 -7.173 1.00 80.62 102 ASP A O 1
ATOM 764 N N . MET A 1 103 ? 2.929 10.732 -9.277 1.00 81.50 103 MET A N 1
ATOM 765 C CA . MET A 1 103 ? 2.806 9.308 -8.967 1.00 81.50 103 MET A CA 1
ATOM 766 C C . MET A 1 103 ? 3.823 8.881 -7.904 1.00 81.50 103 MET A C 1
ATOM 768 O O . MET A 1 103 ? 3.463 8.163 -6.971 1.00 81.50 103 MET A O 1
ATOM 772 N N . TYR A 1 104 ? 5.072 9.343 -8.008 1.00 80.88 104 TYR A N 1
ATOM 773 C CA . TYR A 1 104 ? 6.122 8.990 -7.050 1.00 80.88 104 TYR A CA 1
ATOM 774 C C . TYR A 1 104 ? 5.834 9.541 -5.651 1.00 80.88 104 TYR A C 1
ATOM 776 O O . TYR A 1 104 ? 5.929 8.809 -4.664 1.00 80.88 104 TYR A O 1
ATOM 784 N N . THR A 1 105 ? 5.386 10.795 -5.557 1.00 82.62 105 THR A N 1
ATOM 785 C CA . THR A 1 105 ? 4.974 11.394 -4.280 1.00 82.62 105 THR A CA 1
ATOM 786 C C . THR A 1 105 ? 3.781 10.659 -3.672 1.00 82.62 105 THR A C 1
ATOM 788 O O . THR A 1 105 ? 3.758 10.422 -2.463 1.00 82.62 105 THR A O 1
ATOM 791 N N . LEU A 1 106 ? 2.807 10.247 -4.490 1.00 82.81 106 LEU A N 1
ATOM 792 C CA . LEU A 1 106 ? 1.640 9.501 -4.017 1.00 82.81 106 LEU A CA 1
ATOM 793 C C . LEU A 1 106 ? 2.029 8.115 -3.479 1.00 82.81 106 LEU A C 1
ATOM 795 O O . LEU A 1 106 ? 1.510 7.690 -2.445 1.00 82.81 106 LEU A O 1
ATOM 799 N N . ILE A 1 107 ? 2.969 7.431 -4.138 1.00 85.50 107 ILE A N 1
ATOM 800 C CA . ILE A 1 107 ? 3.517 6.151 -3.666 1.00 85.50 107 ILE A CA 1
ATOM 801 C C . ILE A 1 107 ? 4.196 6.328 -2.306 1.00 85.50 107 ILE A C 1
ATOM 803 O O . ILE A 1 107 ? 3.919 5.548 -1.393 1.00 85.50 107 ILE A O 1
ATOM 807 N N . ASN A 1 108 ? 5.029 7.359 -2.142 1.00 84.75 108 ASN A N 1
ATOM 808 C CA . ASN A 1 108 ? 5.709 7.626 -0.871 1.00 84.75 108 ASN A CA 1
ATOM 809 C C . ASN A 1 108 ? 4.710 7.972 0.241 1.00 84.75 108 ASN A C 1
ATOM 811 O O . ASN A 1 108 ? 4.805 7.438 1.348 1.00 84.75 108 ASN A O 1
ATOM 815 N N . TYR A 1 109 ? 3.697 8.784 -0.070 1.00 83.81 109 TYR A N 1
ATOM 816 C CA . TYR A 1 109 ? 2.623 9.141 0.856 1.00 83.81 109 TYR A CA 1
ATOM 817 C C . TYR A 1 109 ? 1.835 7.912 1.343 1.00 83.81 109 TYR A C 1
ATOM 819 O O . TYR A 1 109 ? 1.715 7.674 2.549 1.00 83.81 109 TYR A O 1
ATOM 827 N N . VAL A 1 110 ? 1.315 7.102 0.414 1.00 84.44 110 VAL A N 1
ATOM 828 C CA . VAL A 1 110 ? 0.523 5.904 0.740 1.00 84.44 110 VAL A CA 1
ATOM 829 C C . VAL A 1 110 ? 1.392 4.851 1.428 1.00 84.44 110 VAL A C 1
ATOM 831 O O . VAL A 1 110 ? 0.954 4.224 2.395 1.00 84.44 110 VAL A O 1
ATOM 834 N N . GLY A 1 111 ? 2.629 4.671 0.960 1.00 88.31 111 GLY A N 1
ATOM 835 C CA . GLY A 1 111 ? 3.601 3.757 1.549 1.00 88.31 111 GLY A CA 1
ATOM 836 C C . GLY A 1 111 ? 3.858 4.085 3.014 1.00 88.31 111 GLY A C 1
ATOM 837 O O . GLY A 1 111 ? 3.703 3.211 3.867 1.00 88.31 111 GLY A O 1
ATOM 838 N N . PHE A 1 112 ? 4.165 5.347 3.322 1.00 88.38 112 PHE A N 1
ATOM 839 C CA . PHE A 1 112 ? 4.424 5.799 4.688 1.00 88.38 112 PHE A CA 1
ATOM 840 C C . PHE A 1 112 ? 3.253 5.499 5.637 1.00 88.38 112 PHE A C 1
ATOM 842 O O . PHE A 1 112 ? 3.448 4.881 6.688 1.00 88.38 112 PHE A O 1
ATOM 849 N N . ILE A 1 113 ? 2.028 5.872 5.252 1.00 87.81 113 ILE A N 1
ATOM 850 C CA . ILE A 1 113 ? 0.836 5.650 6.083 1.00 87.81 113 ILE A CA 1
ATOM 851 C C . ILE A 1 113 ? 0.549 4.156 6.271 1.00 87.81 113 ILE A C 1
ATOM 853 O O . ILE A 1 113 ? 0.283 3.720 7.393 1.00 87.81 113 ILE A O 1
ATOM 857 N N . ASN A 1 114 ? 0.664 3.347 5.215 1.00 90.19 114 ASN A N 1
ATOM 858 C CA . ASN A 1 114 ? 0.485 1.898 5.322 1.00 90.19 114 ASN A CA 1
ATOM 859 C C . ASN A 1 114 ? 1.509 1.265 6.268 1.00 90.19 114 ASN A C 1
ATOM 861 O O . ASN A 1 114 ? 1.137 0.471 7.136 1.00 90.19 114 ASN A O 1
ATOM 865 N N . TYR A 1 115 ? 2.786 1.645 6.1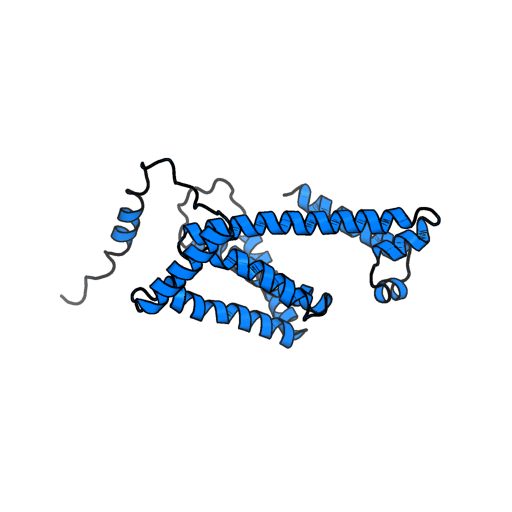55 1.00 90.88 115 TYR A N 1
ATOM 866 C CA . TYR A 1 115 ? 3.818 1.150 7.061 1.00 90.88 115 TYR A CA 1
ATOM 867 C C . TYR A 1 115 ? 3.539 1.554 8.507 1.00 90.88 115 TYR A C 1
ATOM 869 O O . TYR A 1 115 ? 3.712 0.722 9.401 1.00 90.88 115 TYR A O 1
ATOM 877 N N . LEU A 1 116 ? 3.059 2.775 8.759 1.00 91.50 116 LEU A N 1
ATOM 878 C CA . LEU A 1 116 ? 2.664 3.220 10.097 1.00 91.50 116 LEU A CA 1
ATOM 879 C C . LEU A 1 116 ? 1.589 2.293 10.692 1.00 91.50 116 LEU A C 1
ATOM 881 O O . LEU A 1 116 ? 1.781 1.759 11.788 1.00 91.50 116 LEU A O 1
ATOM 885 N N . PHE A 1 117 ? 0.510 2.014 9.954 1.00 91.62 117 PHE A N 1
ATOM 886 C CA . PHE A 1 117 ? -0.564 1.123 10.418 1.00 91.62 117 PHE A CA 1
ATOM 887 C C . PHE A 1 117 ? -0.127 -0.339 10.592 1.00 91.62 117 PHE A C 1
ATOM 889 O O . PHE A 1 117 ? -0.566 -1.009 11.536 1.00 91.62 117 PHE A O 1
ATOM 896 N N . TYR A 1 118 ? 0.767 -0.845 9.737 1.00 92.94 118 TYR A N 1
ATOM 897 C CA . TYR A 1 118 ? 1.349 -2.178 9.915 1.00 92.94 118 TYR A CA 1
ATOM 898 C C . TYR A 1 118 ? 2.157 -2.270 11.212 1.00 92.94 118 TYR A C 1
ATOM 900 O O . TYR A 1 118 ? 2.016 -3.247 11.950 1.00 92.94 118 TYR A O 1
ATOM 908 N N . GLY A 1 119 ? 2.948 -1.241 11.530 1.00 93.19 119 GLY A N 1
ATOM 909 C CA . GLY A 1 119 ? 3.686 -1.157 12.790 1.00 93.19 119 GLY A CA 1
ATOM 910 C C . GLY A 1 119 ? 2.768 -1.189 14.010 1.00 93.19 119 GLY A C 1
ATOM 911 O O . GLY A 1 119 ? 2.979 -1.997 14.914 1.00 93.19 119 GLY A O 1
ATOM 912 N N . VAL A 1 120 ? 1.699 -0.386 14.000 1.00 93.38 120 VAL A N 1
ATOM 913 C CA . VAL A 1 120 ? 0.709 -0.346 15.092 1.00 93.38 120 VAL A CA 1
ATOM 914 C C . VAL A 1 120 ? 0.021 -1.699 15.276 1.00 93.38 120 VAL A C 1
ATOM 916 O O . VAL A 1 120 ? -0.143 -2.155 16.406 1.00 93.38 120 VAL A O 1
ATOM 919 N N . THR A 1 121 ? -0.326 -2.387 14.188 1.00 93.25 121 THR A N 1
ATOM 920 C CA . THR A 1 121 ? -0.982 -3.704 14.256 1.00 93.25 121 THR A CA 1
ATOM 921 C C . THR A 1 121 ? -0.047 -4.771 14.837 1.00 93.25 121 THR A C 1
ATOM 923 O O . THR A 1 121 ? -0.460 -5.570 15.682 1.00 93.25 121 THR A O 1
ATOM 926 N N . VAL A 1 122 ? 1.233 -4.773 14.445 1.00 93.50 122 VAL A N 1
ATOM 927 C CA . VAL A 1 122 ? 2.235 -5.700 14.999 1.00 93.50 122 VAL A CA 1
ATOM 928 C C . VAL A 1 122 ? 2.546 -5.373 16.463 1.00 93.50 122 VAL A C 1
ATOM 930 O O . VAL A 1 122 ? 2.629 -6.286 17.287 1.00 93.50 122 VAL A O 1
ATOM 933 N N . ALA A 1 123 ? 2.643 -4.093 16.827 1.00 93.06 123 ALA A N 1
ATOM 934 C CA . ALA A 1 123 ? 2.767 -3.677 18.222 1.00 93.06 123 ALA A CA 1
ATOM 935 C C . ALA A 1 123 ? 1.546 -4.122 19.047 1.00 93.06 123 ALA A C 1
ATOM 937 O O . ALA A 1 123 ? 1.705 -4.677 20.136 1.00 93.06 123 ALA A O 1
ATOM 938 N N . GLY A 1 124 ? 0.336 -3.982 18.497 1.00 91.69 124 GLY A N 1
ATOM 939 C CA . GLY A 1 124 ? -0.907 -4.474 19.090 1.00 91.69 124 GLY A CA 1
ATOM 940 C C . GLY A 1 124 ? -0.888 -5.982 19.346 1.00 91.69 124 GLY A C 1
ATOM 941 O O . GLY A 1 124 ? -1.294 -6.423 20.419 1.00 91.69 124 GLY A O 1
ATOM 942 N N . GLN A 1 125 ? -0.331 -6.781 18.430 1.00 90.56 125 GLN A N 1
ATOM 943 C CA . GLN A 1 125 ? -0.135 -8.223 18.645 1.00 90.56 125 GLN A CA 1
ATOM 944 C C . GLN A 1 125 ? 0.781 -8.527 19.842 1.00 90.56 125 GLN A C 1
ATOM 946 O O . GLN A 1 125 ? 0.502 -9.456 20.608 1.00 90.56 125 GLN A O 1
ATOM 951 N N . ILE A 1 126 ? 1.853 -7.747 20.035 1.00 90.62 126 ILE A N 1
ATOM 952 C CA . ILE A 1 126 ? 2.747 -7.883 21.197 1.00 90.62 126 ILE A CA 1
ATOM 953 C C . ILE A 1 126 ? 1.999 -7.501 22.481 1.00 90.62 126 ILE A C 1
ATOM 955 O O . ILE A 1 126 ? 2.009 -8.271 23.444 1.00 90.62 126 ILE A O 1
ATOM 959 N N . VAL A 1 127 ? 1.295 -6.365 22.484 1.00 92.00 127 VAL A N 1
ATOM 960 C CA . VAL A 1 127 ? 0.513 -5.891 23.639 1.00 92.00 127 VAL A CA 1
ATOM 961 C C . VAL A 1 127 ? -0.565 -6.901 24.028 1.00 92.00 127 VAL A C 1
ATOM 963 O O . VAL A 1 127 ? -0.687 -7.232 25.206 1.00 92.00 127 VAL A O 1
ATOM 966 N N . LEU A 1 128 ? -1.288 -7.465 23.056 1.00 89.12 128 LEU A N 1
ATOM 967 C CA . LEU A 1 128 ? -2.310 -8.486 23.292 1.00 89.12 128 LEU A CA 1
ATOM 968 C C . LEU A 1 128 ? -1.714 -9.757 23.909 1.00 89.12 128 LEU A C 1
ATOM 970 O O . LEU A 1 128 ? -2.372 -10.452 24.677 1.00 89.12 128 LEU A O 1
ATOM 974 N N . ARG A 1 129 ? -0.458 -10.087 23.593 1.00 86.38 129 ARG A N 1
ATOM 975 C CA . ARG A 1 129 ? 0.239 -11.234 24.190 1.00 86.38 129 ARG A CA 1
ATOM 976 C C . ARG A 1 129 ? 0.664 -11.004 25.636 1.00 86.38 129 ARG A C 1
ATOM 978 O O . ARG A 1 129 ? 0.739 -11.974 26.378 1.00 86.38 129 ARG A O 1
ATOM 985 N N . ILE A 1 130 ? 0.916 -9.756 26.020 1.00 87.06 130 ILE A N 1
ATOM 986 C CA . ILE A 1 130 ? 1.270 -9.384 27.396 1.00 87.06 130 ILE A CA 1
ATOM 987 C C . ILE A 1 130 ? 0.007 -9.203 28.250 1.00 87.06 130 ILE A C 1
ATOM 989 O O . ILE A 1 130 ? -0.026 -9.643 29.393 1.00 87.06 130 ILE A O 1
ATOM 993 N N . ARG A 1 131 ? -1.035 -8.561 27.705 1.00 88.69 131 ARG A N 1
ATOM 994 C CA . ARG A 1 131 ? -2.263 -8.220 28.441 1.00 88.69 131 ARG A CA 1
ATOM 995 C C . ARG A 1 131 ? -3.238 -9.386 28.593 1.00 88.69 131 ARG A C 1
ATOM 997 O O . ARG A 1 131 ? -3.883 -9.471 29.628 1.00 88.69 131 ARG A O 1
ATOM 1004 N N . GLN A 1 132 ? -3.369 -10.247 27.582 1.00 87.69 132 GLN A N 1
ATOM 1005 C CA . GLN A 1 132 ? -4.330 -11.358 27.575 1.00 87.69 132 GLN A CA 1
ATOM 1006 C C . GLN A 1 132 ? -3.646 -12.668 27.131 1.00 87.69 132 GLN A C 1
ATOM 1008 O O . GLN A 1 132 ? -3.780 -13.103 25.975 1.00 87.69 132 GLN A O 1
ATOM 1013 N N . PRO A 1 133 ? -2.853 -13.292 28.024 1.00 81.25 133 PRO A N 1
ATOM 1014 C CA . PRO A 1 133 ? -2.099 -14.504 27.707 1.00 81.25 133 PRO A CA 1
ATOM 1015 C C . PRO A 1 133 ? -2.985 -15.752 27.561 1.00 81.25 133 PRO A C 1
ATOM 1017 O O . PRO A 1 133 ? -2.644 -16.626 26.764 1.00 81.25 133 PRO A O 1
ATOM 1020 N N . ASP A 1 134 ? -4.128 -15.803 28.252 1.00 82.19 134 ASP A N 1
ATOM 1021 C CA . ASP A 1 134 ? -4.955 -17.014 28.401 1.00 82.19 134 ASP A CA 1
ATOM 1022 C C . ASP A 1 134 ? -5.935 -17.276 27.245 1.00 82.19 134 ASP A C 1
ATOM 1024 O O . ASP A 1 134 ? -6.636 -18.286 27.224 1.00 82.19 134 ASP A O 1
ATOM 1028 N N . ILE A 1 135 ? -5.970 -16.401 26.237 1.00 87.94 135 ILE A N 1
ATOM 1029 C CA . ILE A 1 135 ? -6.806 -16.599 25.046 1.00 87.94 135 ILE A CA 1
ATOM 1030 C C . ILE A 1 135 ? -6.303 -17.815 24.254 1.00 87.94 135 ILE A C 1
ATOM 1032 O O . ILE A 1 135 ? -5.105 -17.944 23.978 1.00 87.94 135 ILE A O 1
ATOM 1036 N N . HIS A 1 136 ? -7.221 -18.686 23.823 1.00 85.44 136 HIS A N 1
ATOM 1037 C CA . HIS A 1 136 ? -6.902 -19.832 22.972 1.00 85.44 136 HIS A CA 1
ATOM 1038 C C . HIS A 1 136 ? -6.333 -19.372 21.617 1.00 85.44 136 HIS A C 1
ATOM 1040 O O . HIS A 1 136 ? -7.034 -18.797 20.787 1.00 85.44 136 HIS A O 1
ATOM 1046 N N . ARG A 1 137 ? -5.039 -19.629 21.380 1.00 84.31 137 ARG A N 1
ATOM 1047 C CA . ARG A 1 137 ? -4.334 -19.261 20.139 1.00 84.31 137 ARG A CA 1
ATOM 1048 C C . ARG A 1 137 ? -4.020 -20.520 19.319 1.00 84.31 137 ARG A C 1
ATOM 1050 O O . ARG A 1 137 ? -3.094 -21.241 19.704 1.00 84.31 137 ARG A O 1
ATOM 1057 N N . PRO A 1 138 ? -4.717 -20.768 18.191 1.00 82.88 138 PRO A N 1
ATOM 1058 C CA . PRO A 1 138 ? -4.507 -21.965 17.369 1.00 82.88 138 PRO A CA 1
ATOM 1059 C C . PRO A 1 138 ? -3.159 -21.960 16.630 1.00 82.88 138 PRO A C 1
ATOM 1061 O O . PRO A 1 138 ? -2.618 -23.017 16.323 1.00 82.88 138 PRO A O 1
ATOM 1064 N N . ILE A 1 139 ? -2.578 -20.780 16.379 1.00 83.19 139 ILE A N 1
ATOM 1065 C CA . ILE A 1 139 ? -1.264 -20.621 15.744 1.00 83.19 139 ILE A CA 1
ATOM 1066 C C . ILE A 1 139 ? -0.378 -19.787 16.667 1.00 83.19 139 ILE A C 1
ATOM 1068 O O . ILE A 1 139 ? -0.700 -18.645 17.000 1.00 83.19 139 ILE A O 1
ATOM 1072 N N . LYS A 1 140 ? 0.758 -20.353 17.083 1.00 75.38 140 LYS A N 1
ATOM 1073 C CA . LYS A 1 140 ? 1.730 -19.690 17.958 1.00 75.38 140 LYS A CA 1
ATOM 1074 C C . LYS A 1 140 ? 3.006 -19.402 17.177 1.00 75.38 140 LYS A C 1
ATOM 1076 O O . LYS A 1 140 ? 3.716 -20.314 16.774 1.00 75.38 140 LYS A O 1
ATOM 1081 N N . VAL A 1 141 ? 3.308 -18.121 17.001 1.00 83.38 141 VAL A N 1
ATOM 1082 C CA . VAL A 1 141 ? 4.581 -17.650 16.437 1.00 83.38 141 VAL A CA 1
ATOM 1083 C C . VAL A 1 141 ? 5.508 -17.239 17.586 1.00 83.38 141 VAL A C 1
ATOM 1085 O O . VAL A 1 141 ? 5.039 -16.798 18.643 1.00 83.38 141 VAL A O 1
ATOM 1088 N N . SER A 1 142 ? 6.824 -17.394 17.429 1.00 86.62 142 SER A N 1
ATOM 1089 C CA . SER A 1 142 ? 7.785 -16.903 18.424 1.00 86.62 142 SER A CA 1
ATOM 1090 C C . SER A 1 142 ? 7.744 -15.371 18.505 1.00 86.62 142 SER A C 1
ATOM 1092 O O . SER A 1 142 ? 7.559 -14.686 17.502 1.00 86.62 142 SER A O 1
ATOM 1094 N N . LEU A 1 143 ? 7.899 -14.818 19.714 1.00 85.06 143 LEU A N 1
ATOM 1095 C CA . LEU A 1 143 ? 7.851 -13.364 19.947 1.00 85.06 143 LEU A CA 1
ATOM 1096 C C . LEU A 1 143 ? 9.046 -12.621 19.319 1.00 85.06 143 LEU A C 1
ATOM 1098 O O . LEU A 1 143 ? 8.992 -11.416 19.107 1.00 85.06 143 LEU A O 1
ATOM 1102 N N . LEU A 1 144 ? 10.100 -13.353 18.965 1.00 89.69 144 LEU A N 1
ATOM 1103 C CA . LEU A 1 144 ? 11.283 -12.818 18.306 1.00 89.69 144 LEU A CA 1
ATOM 1104 C C . LEU A 1 144 ? 10.952 -12.201 16.934 1.00 89.69 144 LEU A C 1
ATOM 1106 O O . LEU A 1 144 ? 11.454 -11.125 16.624 1.00 89.69 144 LEU A O 1
ATOM 1110 N N . TRP A 1 145 ? 10.062 -12.816 16.143 1.00 90.69 145 TRP A N 1
ATOM 1111 C CA . TRP A 1 145 ? 9.726 -12.314 14.803 1.00 90.69 145 TRP A CA 1
ATOM 1112 C C . TRP A 1 145 ? 9.014 -10.947 14.818 1.00 90.69 145 TRP A C 1
ATOM 1114 O O . TRP A 1 145 ? 9.486 -10.045 14.124 1.00 90.69 145 TRP A O 1
ATOM 1124 N N . PRO A 1 146 ? 7.946 -10.728 15.618 1.00 91.19 146 PRO A N 1
ATOM 1125 C CA . PRO A 1 146 ? 7.345 -9.401 15.770 1.00 91.19 146 PRO A CA 1
ATOM 1126 C C . PRO A 1 146 ? 8.321 -8.330 16.264 1.00 91.19 146 PRO A C 1
ATOM 1128 O O . PRO A 1 146 ? 8.261 -7.196 15.798 1.00 91.19 146 PRO A O 1
ATOM 1131 N N . VAL A 1 147 ? 9.230 -8.677 17.184 1.00 92.75 147 VAL A N 1
ATOM 1132 C CA . VAL A 1 147 ? 10.207 -7.723 17.734 1.00 92.75 147 VAL A CA 1
ATOM 1133 C C . VAL A 1 147 ? 11.209 -7.287 16.666 1.00 92.75 147 VAL A C 1
ATOM 1135 O O . VAL A 1 147 ? 11.426 -6.089 16.503 1.00 92.75 147 VAL A O 1
ATOM 1138 N N . ILE A 1 148 ? 11.768 -8.224 15.891 1.00 94.31 148 ILE A N 1
ATOM 1139 C CA . ILE A 1 148 ? 12.669 -7.892 14.773 1.00 94.31 148 ILE A CA 1
ATOM 1140 C C . ILE A 1 148 ? 11.959 -6.997 13.752 1.00 94.31 148 ILE A C 1
ATOM 1142 O O . ILE A 1 148 ? 12.530 -6.001 13.309 1.00 94.31 148 ILE A O 1
ATOM 1146 N N . TYR A 1 149 ? 10.706 -7.319 13.412 1.00 93.94 149 TYR A N 1
ATOM 1147 C CA . TYR A 1 149 ? 9.914 -6.500 12.497 1.00 93.94 149 TYR A CA 1
ATOM 1148 C C . TYR A 1 149 ? 9.730 -5.071 13.022 1.00 93.94 149 TYR A C 1
ATOM 1150 O O . TYR A 1 149 ? 9.911 -4.121 12.267 1.00 93.94 149 TYR A O 1
ATOM 1158 N N . LEU A 1 150 ? 9.420 -4.903 14.312 1.00 94.38 150 LEU A N 1
ATOM 1159 C CA . LEU A 1 150 ? 9.205 -3.587 14.921 1.00 94.38 150 LEU A CA 1
ATOM 1160 C C . LEU A 1 150 ? 10.494 -2.751 14.932 1.00 94.38 150 LEU A C 1
ATOM 1162 O O . LEU A 1 150 ? 10.450 -1.564 14.620 1.00 94.38 150 LEU A O 1
ATOM 1166 N N . VAL A 1 151 ? 11.650 -3.366 15.206 1.00 95.06 151 VAL A N 1
ATOM 1167 C CA . VAL A 1 151 ? 12.955 -2.684 15.130 1.00 95.06 151 VAL A CA 1
ATOM 1168 C C . VAL A 1 151 ? 13.241 -2.195 13.707 1.00 95.06 151 VAL A C 1
ATOM 1170 O O . VAL A 1 151 ? 13.595 -1.031 13.518 1.00 95.06 151 VAL A O 1
ATOM 1173 N N . PHE A 1 152 ? 13.045 -3.053 12.702 1.00 94.75 152 PHE A N 1
ATOM 1174 C CA . PHE A 1 152 ? 13.240 -2.678 11.298 1.00 94.75 152 PHE A CA 1
ATOM 1175 C C . PHE A 1 152 ? 12.254 -1.590 10.850 1.00 94.75 152 PHE A C 1
ATOM 1177 O O . PHE A 1 152 ? 12.637 -0.627 10.189 1.00 94.75 152 PHE A O 1
ATOM 1184 N N . TRP A 1 153 ? 10.994 -1.706 11.267 1.00 94.69 153 TRP A N 1
ATOM 1185 C CA . TRP A 1 153 ? 9.957 -0.711 11.018 1.00 94.69 153 TRP A CA 1
ATOM 1186 C C . TRP A 1 153 ? 10.311 0.656 11.614 1.00 94.69 153 TRP A C 1
ATOM 1188 O O . TRP A 1 153 ? 10.220 1.659 10.911 1.00 94.69 153 TRP A O 1
ATOM 1198 N N . ALA A 1 154 ? 10.761 0.706 12.871 1.00 93.94 154 ALA A N 1
ATOM 1199 C CA . ALA A 1 154 ? 11.146 1.955 13.524 1.00 93.94 154 ALA A CA 1
ATOM 1200 C C . ALA A 1 154 ? 12.319 2.627 12.795 1.00 93.94 154 ALA A C 1
ATOM 1202 O O . ALA A 1 154 ? 12.290 3.834 12.560 1.00 93.94 154 ALA A O 1
ATOM 1203 N N . PHE A 1 155 ? 13.314 1.838 12.377 1.00 94.19 155 PHE A N 1
ATOM 1204 C CA . PHE A 1 155 ? 14.435 2.333 11.582 1.00 94.19 155 PHE A CA 1
ATOM 1205 C C . PHE A 1 155 ? 13.974 2.930 10.243 1.00 94.19 155 PHE A C 1
ATOM 1207 O O . PHE A 1 155 ? 14.331 4.066 9.927 1.00 94.19 155 PHE A O 1
ATOM 1214 N N . LEU A 1 156 ? 13.139 2.210 9.483 1.00 91.75 156 LEU A N 1
ATOM 1215 C CA . LEU A 1 156 ? 12.618 2.707 8.206 1.00 91.75 156 LEU A CA 1
ATOM 1216 C C . LEU A 1 156 ? 11.750 3.954 8.370 1.00 91.75 156 LEU A C 1
ATOM 1218 O O . LEU A 1 156 ? 11.838 4.862 7.549 1.00 91.75 156 LEU A O 1
ATOM 1222 N N . LEU A 1 157 ? 10.931 4.022 9.420 1.00 91.00 157 LEU A N 1
ATOM 1223 C CA . LEU A 1 157 ? 10.045 5.159 9.655 1.00 91.00 157 LEU A CA 1
ATOM 1224 C C . LEU A 1 157 ? 10.847 6.427 9.982 1.00 91.00 157 LEU A C 1
ATOM 1226 O O . LEU A 1 157 ? 10.566 7.486 9.421 1.00 91.00 157 LEU A O 1
ATOM 1230 N N . ILE A 1 158 ? 11.883 6.316 10.822 1.00 91.31 158 ILE A N 1
ATOM 1231 C CA . ILE A 1 158 ? 12.795 7.430 11.130 1.00 91.31 158 ILE A CA 1
ATOM 1232 C C . ILE A 1 158 ? 13.527 7.888 9.866 1.00 91.31 158 ILE A C 1
ATOM 1234 O O . ILE A 1 158 ? 13.599 9.087 9.598 1.00 91.31 158 ILE A O 1
ATOM 1238 N N . PHE A 1 159 ? 14.037 6.945 9.072 1.00 90.88 159 PHE A N 1
ATOM 1239 C CA . PHE A 1 159 ? 14.723 7.270 7.826 1.00 90.88 159 PHE A CA 1
ATOM 1240 C C . PHE A 1 159 ? 13.783 7.946 6.817 1.00 90.88 159 PHE A C 1
ATOM 1242 O O . PHE A 1 159 ? 14.137 8.973 6.250 1.00 90.88 159 PHE A O 1
ATOM 1249 N N . SER A 1 160 ? 12.556 7.442 6.661 1.00 88.38 160 SER A N 1
ATOM 1250 C CA . SER A 1 160 ? 11.542 8.029 5.777 1.00 88.38 160 SER A CA 1
ATOM 1251 C C . SER A 1 160 ? 11.176 9.460 6.185 1.00 88.38 160 SER A C 1
ATOM 1253 O O . SER A 1 160 ? 11.070 10.329 5.321 1.00 88.38 160 SER A O 1
ATOM 1255 N N . LEU A 1 161 ? 11.029 9.725 7.491 1.00 89.00 161 LEU A N 1
ATOM 1256 C CA . LEU A 1 161 ? 10.784 11.076 8.013 1.00 89.00 161 LEU A CA 1
ATOM 1257 C C . LEU A 1 161 ? 11.958 12.022 7.750 1.00 89.00 161 LEU A C 1
ATOM 1259 O O . LEU A 1 161 ? 11.739 13.209 7.529 1.00 89.00 161 LEU A O 1
ATOM 1263 N N . TYR A 1 162 ? 13.189 11.509 7.782 1.00 90.50 162 TYR A N 1
ATOM 1264 C CA . TYR A 1 162 ? 14.381 12.301 7.495 1.00 90.50 162 TYR A CA 1
ATOM 1265 C C . TYR A 1 162 ? 14.536 12.597 5.997 1.00 90.50 162 TYR A C 1
ATOM 1267 O O . TYR A 1 162 ? 14.884 13.718 5.633 1.00 90.50 162 TYR A O 1
ATOM 1275 N N . SER A 1 163 ? 14.266 11.618 5.130 1.00 88.75 163 SER A N 1
ATOM 1276 C CA . SER A 1 163 ? 14.418 11.764 3.679 1.00 88.75 163 SER A CA 1
ATOM 1277 C C . SER A 1 163 ? 13.363 12.676 3.054 1.00 88.75 163 SER A C 1
ATOM 1279 O O . SER A 1 163 ? 13.714 13.551 2.268 1.00 88.75 163 SER A O 1
ATOM 1281 N N . GLU A 1 164 ? 12.084 12.504 3.403 1.00 86.81 164 GLU A N 1
ATOM 1282 C CA . GLU A 1 164 ? 10.980 13.293 2.835 1.00 86.81 164 GLU A CA 1
ATOM 1283 C C . GLU A 1 164 ? 10.028 13.813 3.930 1.00 86.81 164 GLU A C 1
ATOM 1285 O O . GLU A 1 164 ? 8.872 13.378 4.032 1.00 86.81 164 GLU A O 1
ATOM 1290 N N . PRO A 1 165 ? 10.475 14.780 4.757 1.00 88.25 165 PRO A N 1
ATOM 1291 C CA . PRO A 1 165 ? 9.711 15.257 5.911 1.00 88.25 165 PRO A CA 1
ATOM 1292 C C . PRO A 1 165 ? 8.391 15.929 5.524 1.00 88.25 165 PRO A C 1
ATOM 1294 O O . PRO A 1 165 ? 7.413 15.833 6.261 1.00 88.25 165 PRO A O 1
ATOM 1297 N N . VAL A 1 166 ? 8.336 16.594 4.364 1.00 87.56 166 VAL A N 1
ATOM 1298 C CA . VAL A 1 166 ? 7.130 17.300 3.902 1.00 87.56 166 VAL A CA 1
ATOM 1299 C C . VAL A 1 166 ? 6.021 16.308 3.551 1.00 87.56 166 VAL A C 1
ATOM 1301 O O . VAL A 1 166 ? 4.898 16.447 4.033 1.00 87.56 166 VAL A O 1
ATOM 1304 N N . VAL A 1 167 ? 6.339 15.276 2.763 1.00 84.94 167 VAL A N 1
ATOM 1305 C CA . VAL A 1 167 ? 5.366 14.262 2.320 1.00 84.94 167 VAL A CA 1
ATOM 1306 C C . VAL A 1 167 ? 4.855 13.459 3.515 1.00 84.94 167 VAL A C 1
ATOM 1308 O O . VAL A 1 167 ? 3.643 13.314 3.699 1.00 84.94 167 VAL A O 1
ATOM 1311 N N . CYS A 1 168 ? 5.767 13.009 4.382 1.00 85.44 168 CYS A N 1
ATOM 1312 C CA . CYS A 1 168 ? 5.407 12.271 5.590 1.00 85.44 168 CYS A CA 1
ATOM 1313 C C . CYS A 1 168 ? 4.608 13.141 6.576 1.00 85.44 168 CYS A C 1
ATOM 1315 O O . CYS A 1 168 ? 3.632 12.677 7.167 1.00 85.44 168 CYS A O 1
ATOM 1317 N N . GLY A 1 169 ? 4.982 14.416 6.730 1.00 87.81 169 GLY A N 1
ATOM 1318 C CA . GLY A 1 169 ? 4.309 15.368 7.613 1.00 87.81 169 GLY A CA 1
ATOM 1319 C C . GLY A 1 169 ? 2.864 15.648 7.203 1.00 87.81 169 GLY A C 1
ATOM 1320 O O . GLY A 1 169 ? 1.980 15.649 8.059 1.00 87.81 169 GLY A O 1
ATOM 1321 N N . ILE A 1 170 ? 2.597 15.807 5.902 1.00 86.12 170 ILE A N 1
ATOM 1322 C CA . ILE A 1 170 ? 1.227 15.948 5.379 1.00 86.12 170 ILE A CA 1
ATOM 1323 C C . ILE A 1 170 ? 0.414 14.677 5.662 1.00 86.12 170 ILE A C 1
ATOM 1325 O O . ILE A 1 170 ? -0.732 14.770 6.102 1.00 86.12 170 ILE A O 1
ATOM 1329 N N . GLY A 1 171 ? 1.010 13.492 5.487 1.00 83.56 171 GLY A N 1
ATOM 1330 C CA . GLY A 1 171 ? 0.365 12.220 5.831 1.00 83.56 171 GLY A CA 1
ATOM 1331 C C . GLY A 1 171 ? -0.017 12.125 7.304 1.00 83.56 171 GLY A C 1
ATOM 1332 O O . GLY A 1 171 ? -1.155 11.780 7.631 1.00 83.56 171 GLY A O 1
ATOM 1333 N N . LEU A 1 172 ? 0.901 12.488 8.202 1.00 87.62 172 LEU A N 1
ATOM 1334 C CA . LEU A 1 172 ? 0.615 12.542 9.635 1.00 87.62 172 LEU A CA 1
ATOM 1335 C C . LEU A 1 172 ? -0.470 13.572 9.962 1.00 87.62 172 LEU A C 1
ATOM 1337 O O . LEU A 1 172 ? -1.343 13.285 10.778 1.00 87.62 172 LEU A O 1
ATOM 1341 N N . ALA A 1 173 ? -0.457 14.740 9.316 1.00 88.31 173 ALA A N 1
ATOM 1342 C CA . ALA A 1 173 ? -1.477 15.764 9.516 1.00 88.31 173 ALA A CA 1
ATOM 1343 C C . ALA A 1 173 ? -2.870 15.249 9.127 1.00 88.31 173 ALA A C 1
ATOM 1345 O O . ALA A 1 173 ? -3.805 15.366 9.918 1.00 88.31 173 ALA A O 1
ATOM 1346 N N . ILE A 1 174 ? -3.001 14.609 7.960 1.00 84.25 174 ILE A N 1
ATOM 1347 C CA . ILE A 1 174 ? -4.264 14.011 7.505 1.00 84.25 174 ILE A CA 1
ATOM 1348 C C . ILE A 1 174 ? -4.720 12.915 8.474 1.00 84.25 174 ILE A C 1
ATOM 1350 O O . ILE A 1 174 ? -5.882 12.905 8.882 1.00 84.25 174 ILE A O 1
ATOM 1354 N N . MET A 1 175 ? -3.817 12.046 8.931 1.00 86.19 175 MET A N 1
ATOM 1355 C CA . MET A 1 175 ? -4.143 11.038 9.943 1.00 86.19 175 MET A CA 1
ATOM 1356 C C . MET A 1 175 ? -4.650 11.674 11.250 1.00 86.19 175 MET A C 1
ATOM 1358 O O . MET A 1 175 ? -5.663 11.238 11.797 1.00 86.19 175 MET A O 1
ATOM 1362 N N . LEU A 1 176 ? -3.998 12.740 11.726 1.00 87.62 176 LEU A N 1
ATOM 1363 C CA . LEU A 1 176 ? -4.414 13.467 12.927 1.00 87.62 176 LEU A CA 1
ATOM 1364 C C . LEU A 1 176 ? -5.757 14.179 12.749 1.00 87.62 176 LEU A C 1
ATOM 1366 O O . LEU A 1 176 ? -6.501 14.271 13.721 1.00 87.62 176 LEU A O 1
ATOM 1370 N N . THR A 1 177 ? -6.124 14.614 11.536 1.00 86.31 177 THR A N 1
ATOM 1371 C CA . THR A 1 177 ? -7.471 15.160 11.271 1.00 86.31 177 THR A CA 1
ATOM 1372 C C . THR A 1 177 ? -8.591 14.125 11.419 1.00 86.31 177 THR A C 1
ATOM 1374 O O . THR A 1 177 ? -9.737 14.500 11.661 1.00 86.31 177 THR A O 1
ATOM 1377 N N . GLY A 1 178 ? -8.278 12.825 11.377 1.00 82.25 178 GLY A N 1
ATOM 1378 C CA . GLY A 1 178 ? -9.240 11.767 11.692 1.00 82.25 178 GLY A CA 1
ATOM 1379 C C . GLY A 1 178 ? -9.696 11.781 13.157 1.00 82.25 178 GLY A C 1
ATOM 1380 O O . GLY A 1 178 ? -10.841 11.443 13.446 1.00 82.25 178 GLY A O 1
ATOM 1381 N N . VAL A 1 179 ? -8.841 12.239 14.079 1.00 85.69 179 VAL A N 1
ATOM 1382 C CA . VAL A 1 179 ? -9.139 12.313 15.520 1.00 85.69 179 VAL A CA 1
ATOM 1383 C C . VAL A 1 179 ? -10.293 13.280 1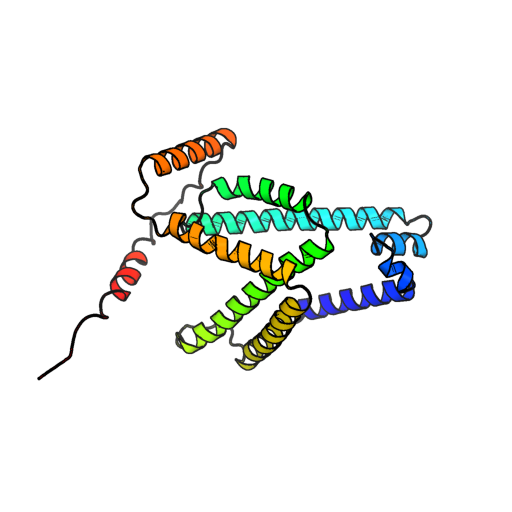5.835 1.00 85.69 179 VAL A C 1
ATOM 1385 O O . VAL A 1 179 ? -11.266 12.838 16.447 1.00 85.69 179 VAL A O 1
ATOM 1388 N N . PRO A 1 180 ? -10.278 14.567 15.422 1.00 84.12 180 PRO A N 1
ATOM 1389 C CA . PRO A 1 180 ? -11.396 15.471 15.680 1.00 84.12 180 PRO A CA 1
ATOM 1390 C C . PRO A 1 180 ? -12.684 15.015 14.986 1.00 84.12 180 PRO A C 1
ATOM 1392 O O . PRO A 1 180 ? -13.758 15.143 15.569 1.00 84.12 180 PRO A O 1
ATOM 1395 N N . VAL A 1 181 ? -12.598 14.427 13.786 1.00 81.50 181 VAL A N 1
ATOM 1396 C CA . VAL A 1 181 ? -13.770 13.865 13.092 1.00 81.50 181 VAL A CA 1
ATOM 1397 C C . VAL A 1 181 ? -14.369 12.699 13.881 1.00 81.50 181 VAL A C 1
ATOM 1399 O O . VAL A 1 181 ? -15.589 12.626 14.015 1.00 81.50 181 VAL A O 1
ATOM 1402 N N . TYR A 1 182 ? -13.538 11.829 14.461 1.00 78.62 182 TYR A N 1
ATOM 1403 C CA . TYR A 1 182 ? -13.997 10.740 15.323 1.00 78.62 182 TYR A CA 1
ATOM 1404 C C . TYR A 1 182 ? -14.709 11.259 16.582 1.00 78.62 182 TYR A C 1
ATOM 1406 O O . TYR A 1 182 ? -15.804 10.794 16.903 1.00 78.62 182 TYR A O 1
ATOM 1414 N N . PHE A 1 183 ? -14.151 12.266 17.262 1.00 80.38 183 PHE A N 1
ATOM 1415 C CA . PHE A 1 183 ? -14.796 12.864 18.437 1.00 80.38 183 PHE A CA 1
ATOM 1416 C C . PHE A 1 183 ? -16.131 13.546 18.097 1.00 80.38 183 PHE A C 1
ATOM 1418 O O . PHE A 1 183 ? -17.101 13.389 18.834 1.00 80.38 183 PHE A O 1
ATOM 1425 N N . LEU A 1 184 ? -16.216 14.254 16.967 1.00 76.56 184 LEU A N 1
ATOM 1426 C CA . LEU A 1 184 ? -17.462 14.877 16.496 1.00 76.56 184 LEU A CA 1
ATOM 1427 C C . LEU A 1 184 ? -18.502 13.847 16.025 1.00 76.56 184 LEU A C 1
ATOM 1429 O O . LEU A 1 184 ? -19.707 14.059 16.162 1.00 76.56 184 LEU A O 1
ATOM 1433 N N . GLY A 1 185 ? -18.046 12.747 15.425 1.00 71.06 185 GLY A N 1
ATOM 1434 C CA . GLY A 1 185 ? -18.899 11.722 14.836 1.00 71.06 185 GLY A CA 1
ATOM 1435 C C . GLY A 1 185 ? -19.459 10.736 15.856 1.00 71.06 185 GLY A C 1
ATOM 1436 O O . GLY A 1 185 ? -20.666 10.500 15.847 1.00 71.06 185 GLY A O 1
ATOM 1437 N N . VAL A 1 186 ? -18.594 10.180 16.706 1.00 69.62 186 VAL A N 1
ATOM 1438 C CA . VAL A 1 186 ? -18.893 9.017 17.561 1.00 69.62 186 VAL A CA 1
ATOM 1439 C C . VAL A 1 186 ? -19.024 9.407 19.031 1.00 69.62 186 VAL A C 1
ATOM 1441 O O . VAL A 1 186 ? -19.945 8.952 19.690 1.00 69.62 186 VAL A O 1
ATOM 1444 N N . TYR A 1 187 ? -18.132 10.255 19.550 1.00 69.06 187 TYR A N 1
ATOM 1445 C CA . TYR A 1 187 ? -18.138 10.628 20.975 1.00 69.06 187 TYR A CA 1
ATOM 1446 C C . TYR A 1 187 ? -19.202 11.685 21.318 1.00 69.06 187 TYR A C 1
ATOM 1448 O O . TYR A 1 187 ? -19.557 11.884 22.478 1.00 69.06 187 TYR A O 1
ATOM 1456 N N . TRP A 1 188 ? -19.714 12.397 20.313 1.00 66.94 188 TRP A N 1
ATOM 1457 C CA . TRP A 1 188 ? -20.736 13.418 20.504 1.00 66.94 188 TRP A CA 1
ATOM 1458 C C . TRP A 1 188 ? -22.136 12.788 20.578 1.00 66.94 188 TRP A C 1
ATOM 1460 O O . TRP A 1 188 ? -22.866 12.766 19.588 1.00 66.94 188 TRP A O 1
ATOM 1470 N N . ASP A 1 189 ? -22.527 12.318 21.765 1.00 58.00 189 ASP A N 1
ATOM 1471 C CA . ASP A 1 189 ? -23.849 11.709 22.007 1.00 58.00 189 ASP A CA 1
ATOM 1472 C C . ASP A 1 189 ? -25.012 12.717 21.856 1.00 58.00 189 ASP A C 1
ATOM 1474 O O . ASP A 1 189 ? -26.089 12.384 21.366 1.00 58.00 189 ASP A O 1
ATOM 1478 N N . ASN A 1 190 ? -24.793 13.992 22.203 1.00 58.78 190 ASN A N 1
ATOM 1479 C CA . ASN A 1 190 ? -25.815 15.050 22.158 1.00 58.78 190 ASN A CA 1
ATOM 1480 C C . ASN A 1 190 ? -25.711 15.913 20.890 1.00 58.78 190 ASN A C 1
ATOM 1482 O O . ASN A 1 190 ? -25.476 17.126 20.965 1.00 58.78 190 ASN A O 1
ATOM 1486 N N . LYS A 1 191 ? -25.820 15.307 19.699 1.00 63.69 191 LYS A N 1
ATOM 1487 C CA . LYS A 1 191 ? -25.829 16.094 18.452 1.00 63.69 191 LYS A CA 1
ATOM 1488 C C . LYS A 1 191 ? -27.075 16.986 18.412 1.00 63.69 191 LYS A C 1
ATOM 1490 O O . LYS A 1 191 ? -28.177 16.504 18.679 1.00 63.69 191 LYS A O 1
ATOM 1495 N N . PRO A 1 192 ? -26.949 18.276 18.049 1.00 64.81 192 PRO A N 1
ATOM 1496 C CA . PRO A 1 192 ? -28.115 19.129 17.859 1.00 64.81 192 PRO A CA 1
ATOM 1497 C C . PRO A 1 192 ? -29.022 18.522 16.781 1.00 64.81 192 PRO A C 1
ATOM 1499 O O . PRO A 1 192 ? -28.540 18.073 15.739 1.00 64.81 192 PRO A O 1
ATOM 1502 N N . GLN A 1 193 ? -30.340 18.536 17.013 1.00 61.88 193 GLN A N 1
ATOM 1503 C CA . GLN A 1 193 ? -31.340 17.899 16.139 1.00 61.88 193 GLN A CA 1
ATOM 1504 C C . GLN A 1 193 ? -31.220 18.320 14.664 1.00 61.88 193 GLN A C 1
ATOM 1506 O O . GLN A 1 193 ? -31.546 17.542 13.773 1.00 61.88 193 GLN A O 1
ATOM 1511 N N . CYS A 1 194 ? -30.689 19.516 14.392 1.00 66.31 194 CYS A N 1
ATOM 1512 C CA . CYS A 1 194 ? -30.422 20.012 13.044 1.00 66.31 194 CYS A CA 1
ATOM 1513 C C . CYS A 1 194 ? -29.379 19.163 12.284 1.00 66.31 194 CYS A C 1
ATOM 1515 O O . CYS A 1 194 ? -29.566 18.880 11.103 1.00 66.31 194 CYS A O 1
ATOM 1517 N N . ILE A 1 195 ? -28.320 18.697 12.960 1.00 68.69 195 ILE A N 1
ATOM 1518 C CA . ILE A 1 195 ? -27.264 17.870 12.352 1.00 68.69 195 ILE A CA 1
ATOM 1519 C C . ILE A 1 195 ? -27.774 16.453 12.093 1.00 68.69 195 ILE A C 1
ATOM 1521 O O . ILE A 1 195 ? -27.572 15.943 10.996 1.00 68.69 195 ILE A O 1
ATOM 1525 N N . ASN A 1 196 ? -28.492 15.843 13.043 1.00 67.50 196 ASN A N 1
ATOM 1526 C CA . ASN A 1 196 ? -29.101 14.527 12.815 1.00 67.50 196 ASN A CA 1
ATOM 1527 C C . ASN A 1 196 ? -30.134 14.592 11.683 1.00 67.50 196 ASN A C 1
ATOM 1529 O O . ASN A 1 196 ? -30.050 13.815 10.744 1.00 67.50 196 ASN A O 1
ATOM 1533 N N . THR A 1 197 ? -31.002 15.610 11.672 1.00 67.38 197 THR A N 1
ATOM 1534 C CA . THR A 1 197 ? -31.974 15.808 10.581 1.00 67.38 197 THR A CA 1
ATOM 1535 C C . THR A 1 197 ? -31.291 16.023 9.226 1.00 67.38 197 THR A C 1
ATOM 1537 O O . THR A 1 197 ? -31.802 15.585 8.196 1.00 67.38 197 THR A O 1
ATOM 1540 N N . PHE A 1 198 ? -30.143 16.706 9.193 1.00 72.81 198 PHE A N 1
ATOM 1541 C CA . PHE A 1 198 ? -29.359 16.891 7.972 1.00 72.81 198 PHE A CA 1
ATOM 1542 C C . PHE A 1 198 ? -28.727 15.579 7.490 1.00 72.81 198 PHE A C 1
ATOM 1544 O O . PHE A 1 198 ? -28.855 15.243 6.312 1.00 72.81 198 PHE A O 1
ATOM 1551 N N . VAL A 1 199 ? -28.105 14.814 8.391 1.00 70.62 199 VAL A N 1
ATOM 1552 C CA . VAL A 1 199 ? -27.521 13.498 8.090 1.00 70.62 199 VAL A CA 1
ATOM 1553 C C . VAL A 1 199 ? -28.601 12.515 7.634 1.00 70.62 199 VAL A C 1
ATOM 1555 O O . VAL A 1 199 ? -28.392 11.814 6.644 1.00 70.62 199 VAL A O 1
ATOM 1558 N N . ASP A 1 200 ? -29.775 12.521 8.264 1.00 68.06 200 ASP A N 1
ATOM 1559 C CA . ASP A 1 200 ? -30.916 11.677 7.897 1.00 68.06 200 ASP A CA 1
ATOM 1560 C C . ASP A 1 200 ? -31.491 12.073 6.536 1.00 68.06 200 ASP A C 1
ATOM 1562 O O . ASP A 1 200 ? -31.708 11.213 5.682 1.00 68.06 200 ASP A O 1
ATOM 1566 N N . LYS A 1 201 ? -31.667 13.377 6.268 1.00 70.44 201 LYS A N 1
ATOM 1567 C CA . LYS A 1 201 ? -32.098 13.868 4.947 1.00 70.44 201 LYS A CA 1
ATOM 1568 C C . LYS A 1 201 ? -31.096 13.521 3.853 1.00 70.44 201 LYS A C 1
ATOM 1570 O O . LYS A 1 201 ? -31.512 13.120 2.768 1.00 70.44 201 LYS A O 1
ATOM 1575 N N . MET A 1 202 ? -29.797 13.662 4.113 1.00 66.06 202 MET A N 1
ATOM 1576 C CA . MET A 1 202 ? -28.756 13.290 3.153 1.00 66.06 202 MET A CA 1
ATOM 1577 C C . MET A 1 202 ? -28.688 11.779 2.934 1.00 66.06 202 MET A C 1
ATOM 1579 O O . MET A 1 202 ? -28.545 11.338 1.796 1.00 66.06 202 MET A O 1
ATOM 1583 N N . THR A 1 203 ? -28.833 10.984 3.993 1.00 69.25 203 THR A N 1
ATOM 1584 C CA . THR A 1 203 ? -28.863 9.520 3.901 1.00 69.25 203 THR A CA 1
ATOM 1585 C C . THR A 1 203 ? -30.092 9.061 3.123 1.00 69.25 203 THR A C 1
ATOM 1587 O O . THR A 1 203 ? -29.961 8.242 2.219 1.00 69.25 203 THR A O 1
ATOM 1590 N N . TYR A 1 204 ? -31.260 9.650 3.386 1.00 69.31 204 TYR A N 1
ATOM 1591 C CA . TYR A 1 204 ? -32.493 9.387 2.644 1.00 69.31 204 TYR A CA 1
ATOM 1592 C C . TYR A 1 204 ? -32.377 9.795 1.169 1.00 69.31 204 TYR A C 1
ATOM 1594 O O . TYR A 1 204 ? -32.797 9.051 0.282 1.00 69.31 204 TYR A O 1
ATOM 1602 N N . LEU A 1 205 ? -31.761 10.948 0.881 1.00 72.62 205 LEU A N 1
ATOM 1603 C CA . LEU A 1 205 ? -31.479 11.375 -0.490 1.00 72.62 205 LEU A CA 1
ATOM 1604 C C . LEU A 1 205 ? -30.551 10.374 -1.195 1.00 72.62 205 LEU A C 1
ATOM 1606 O O . LEU A 1 205 ? -30.828 9.985 -2.326 1.00 72.62 205 LEU A O 1
ATOM 1610 N N . GLY A 1 206 ? -29.497 9.914 -0.517 1.00 65.88 206 GLY A N 1
ATOM 1611 C CA . GLY A 1 206 ? -28.577 8.897 -1.031 1.00 65.88 206 GLY A CA 1
ATOM 1612 C C . GLY A 1 206 ? -29.264 7.554 -1.292 1.00 65.88 206 GLY A C 1
ATOM 1613 O O . GLY A 1 206 ? -29.105 6.981 -2.367 1.00 65.88 206 GLY A O 1
ATOM 1614 N N . GLN A 1 207 ? -30.096 7.085 -0.359 1.00 66.38 207 GLN A N 1
ATOM 1615 C CA . GLN A 1 207 ? -30.894 5.864 -0.517 1.00 66.38 207 GLN A CA 1
ATOM 1616 C C . GLN A 1 207 ? -31.873 5.969 -1.691 1.00 66.38 207 GLN A C 1
ATOM 1618 O O . GLN A 1 207 ? -32.008 5.021 -2.462 1.00 66.38 207 GLN A O 1
ATOM 1623 N N . LYS A 1 208 ? -32.518 7.129 -1.869 1.00 70.81 208 LYS A N 1
ATOM 1624 C CA . LYS A 1 208 ? -33.475 7.376 -2.955 1.00 70.81 208 LYS A CA 1
ATOM 1625 C C . LYS A 1 208 ? -32.802 7.509 -4.322 1.00 70.81 208 LYS A C 1
ATOM 1627 O O . LYS A 1 208 ? -33.341 7.007 -5.302 1.00 70.81 208 LYS A O 1
ATOM 1632 N N . MET A 1 209 ? -31.642 8.161 -4.390 1.00 66.62 209 MET A N 1
ATOM 1633 C CA . MET A 1 209 ? -30.870 8.322 -5.628 1.00 66.62 209 MET A CA 1
ATOM 1634 C C . MET A 1 209 ? -30.252 7.004 -6.099 1.00 66.62 209 MET A C 1
ATOM 1636 O O . MET A 1 209 ? -30.240 6.733 -7.296 1.00 66.62 209 MET A O 1
ATOM 1640 N N . CYS A 1 210 ? -29.756 6.184 -5.171 1.00 59.81 210 CYS A N 1
ATOM 1641 C CA . CYS A 1 210 ? -29.051 4.948 -5.507 1.00 59.81 210 CYS A CA 1
ATOM 1642 C C . CYS A 1 210 ? -29.938 3.692 -5.436 1.00 59.81 210 CYS A C 1
ATOM 1644 O O . CYS A 1 210 ? -29.463 2.614 -5.781 1.00 59.81 210 CYS A O 1
ATOM 1646 N N . VAL A 1 211 ? -31.196 3.805 -4.983 1.00 64.12 211 VAL A N 1
ATOM 1647 C CA . VAL A 1 211 ? -32.107 2.670 -4.710 1.00 64.12 211 VAL A CA 1
ATOM 1648 C C . VAL A 1 211 ? -31.407 1.602 -3.854 1.00 64.12 211 VAL A C 1
ATOM 1650 O O . VAL A 1 211 ? -31.470 0.403 -4.112 1.00 64.12 211 VAL A O 1
ATOM 1653 N N . VAL A 1 212 ? -30.676 2.053 -2.833 1.00 64.31 212 VAL A N 1
ATOM 1654 C CA . VAL A 1 212 ? -29.924 1.173 -1.930 1.00 64.31 212 VAL A CA 1
ATOM 1655 C C . VAL A 1 212 ? -30.723 1.002 -0.649 1.00 64.31 212 VAL A C 1
ATOM 1657 O O . VAL A 1 212 ? -30.988 1.968 0.066 1.00 64.31 212 VAL A O 1
ATOM 1660 N N . VAL A 1 213 ? -31.094 -0.241 -0.361 1.00 60.56 213 VAL A N 1
ATOM 1661 C CA . VAL A 1 213 ? -31.734 -0.644 0.893 1.00 60.56 213 VAL A CA 1
ATOM 1662 C C . VAL A 1 213 ? -30.660 -1.271 1.777 1.00 60.56 213 VAL A C 1
ATOM 1664 O O . VAL A 1 213 ? -29.878 -2.097 1.304 1.00 60.56 213 VAL A O 1
ATOM 1667 N N . TYR A 1 214 ? -30.593 -0.871 3.051 1.00 58.03 214 TYR A N 1
ATOM 1668 C CA . TYR A 1 214 ? -29.734 -1.561 4.015 1.00 58.03 214 TYR A CA 1
ATOM 1669 C C . TYR A 1 214 ? -30.144 -3.039 4.075 1.00 58.03 214 TYR A C 1
ATOM 1671 O O . TYR A 1 214 ? -31.341 -3.321 4.142 1.00 58.03 214 TYR A O 1
ATOM 1679 N N . PRO A 1 215 ? -29.196 -3.989 4.035 1.00 55.06 215 PRO A N 1
ATOM 1680 C CA . PRO A 1 215 ? -29.542 -5.399 4.116 1.00 55.06 215 PRO A CA 1
ATOM 1681 C C . PRO A 1 215 ? -30.288 -5.657 5.429 1.00 55.06 215 PRO A C 1
ATOM 1683 O O . PRO A 1 215 ? -29.768 -5.372 6.504 1.00 55.06 215 PRO A O 1
ATOM 1686 N N . ALA A 1 216 ? -31.523 -6.155 5.329 1.00 45.38 216 ALA A N 1
ATOM 1687 C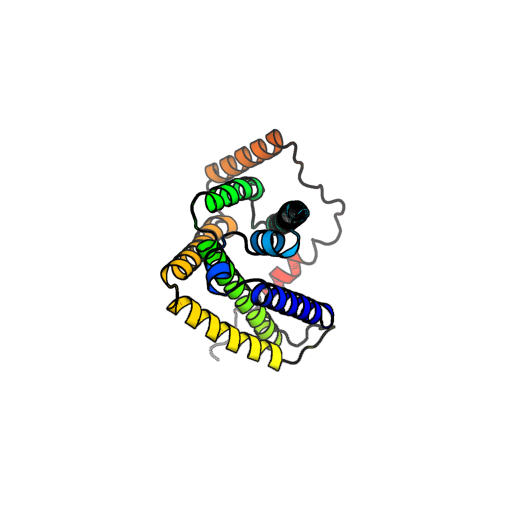 CA . ALA A 1 216 ? -32.309 -6.545 6.489 1.00 45.38 216 ALA A CA 1
ATOM 1688 C C . ALA A 1 216 ? -31.615 -7.728 7.173 1.00 45.38 216 ALA A C 1
ATOM 1690 O O . ALA A 1 216 ? -31.426 -8.783 6.559 1.00 45.38 216 ALA A O 1
ATOM 1691 N N . GLU 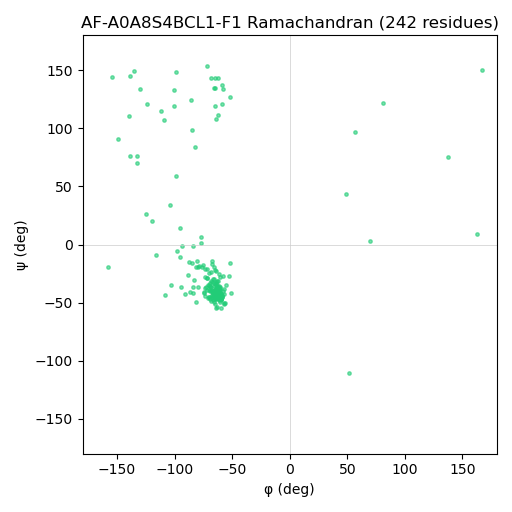A 1 217 ? -31.222 -7.557 8.434 1.00 47.34 217 GLU A N 1
ATOM 1692 C CA . GLU A 1 217 ? -30.702 -8.658 9.235 1.00 47.34 217 GLU A CA 1
ATOM 1693 C C . GLU A 1 217 ? -31.811 -9.690 9.432 1.00 47.34 217 GLU A C 1
ATOM 1695 O O . GLU A 1 217 ? -32.794 -9.472 10.138 1.00 47.34 217 GLU A O 1
ATOM 1700 N N . THR A 1 218 ? -31.675 -10.827 8.755 1.00 35.84 218 THR A N 1
ATOM 1701 C CA . THR A 1 218 ? -32.528 -11.983 9.005 1.00 35.84 218 THR A CA 1
ATOM 1702 C C . THR A 1 218 ? -31.898 -12.751 10.162 1.00 35.84 218 THR A C 1
ATOM 1704 O O . THR A 1 218 ? -30.944 -13.492 9.948 1.00 35.84 218 THR A O 1
ATOM 1707 N N . GLY A 1 219 ? -32.402 -12.550 11.384 1.00 31.17 219 GLY A N 1
ATOM 1708 C CA . GLY A 1 219 ? -32.084 -13.422 12.521 1.00 31.17 219 GLY A CA 1
ATOM 1709 C C . GLY A 1 219 ? -31.812 -12.718 13.847 1.00 31.17 219 GLY A C 1
ATOM 1710 O O . GLY A 1 219 ? -30.681 -12.675 14.311 1.00 31.17 219 GLY A O 1
ATOM 1711 N N . SER A 1 220 ? -32.878 -12.246 14.495 1.00 37.50 220 SER A N 1
ATOM 1712 C CA . SER A 1 220 ? -32.943 -12.111 15.953 1.00 37.50 220 SER A CA 1
ATOM 1713 C C . SER A 1 220 ? -32.561 -13.448 16.610 1.00 37.50 220 SER A C 1
ATOM 1715 O O . SER A 1 220 ? -33.136 -14.477 16.255 1.00 37.50 220 SER A O 1
ATOM 1717 N N . GLY A 1 221 ? -31.594 -13.443 17.536 1.00 30.86 221 GLY A N 1
ATOM 1718 C CA . GLY A 1 221 ? -31.269 -14.643 18.317 1.00 30.86 221 GLY A CA 1
ATOM 1719 C C . GLY A 1 221 ? -29.925 -14.720 19.055 1.00 30.86 221 GLY A C 1
ATOM 1720 O O . GLY A 1 221 ? -29.621 -15.796 19.551 1.00 30.86 221 GLY A O 1
ATOM 1721 N N . GLY A 1 222 ? -29.116 -13.656 19.152 1.00 28.78 222 GLY A N 1
ATOM 1722 C CA . GLY A 1 222 ? -27.844 -13.744 19.902 1.00 28.78 222 GLY A CA 1
ATOM 1723 C C . GLY A 1 222 ? -27.242 -12.435 20.422 1.00 28.78 222 GLY A C 1
ATOM 1724 O O . GLY A 1 222 ? -26.478 -12.458 21.374 1.00 28.78 222 GLY A O 1
ATOM 1725 N N . ALA A 1 223 ? -27.627 -11.278 19.876 1.00 33.88 223 ALA A N 1
ATOM 1726 C CA . ALA A 1 223 ? -27.016 -9.990 20.231 1.00 33.88 223 ALA A CA 1
ATOM 1727 C C . ALA A 1 223 ? -27.466 -9.399 21.588 1.00 33.88 223 ALA A C 1
ATOM 1729 O O . ALA A 1 223 ? -27.049 -8.300 21.942 1.00 33.88 223 ALA A O 1
ATOM 1730 N N . ALA A 1 224 ? -28.334 -10.091 22.334 1.00 33.88 224 ALA A N 1
ATOM 1731 C CA . ALA A 1 224 ? -28.774 -9.641 23.655 1.00 33.88 224 ALA A CA 1
ATOM 1732 C C . ALA A 1 224 ? -27.821 -10.060 24.791 1.00 33.88 224 ALA A C 1
ATOM 1734 O O . ALA A 1 224 ? -27.908 -9.475 25.861 1.00 33.88 224 ALA A O 1
ATOM 1735 N N . ASP A 1 225 ? -26.910 -11.013 24.558 1.00 30.00 225 ASP A N 1
ATOM 1736 C CA . ASP A 1 225 ? -26.041 -11.570 25.611 1.00 30.00 225 ASP A CA 1
ATOM 1737 C C . ASP A 1 225 ? -24.672 -10.853 25.683 1.00 30.00 225 ASP A C 1
ATOM 1739 O O . ASP A 1 225 ? -24.174 -10.528 26.756 1.00 30.00 225 ASP A O 1
ATOM 1743 N N . GLU A 1 226 ? -24.098 -10.450 24.540 1.00 35.38 226 GLU A N 1
ATOM 1744 C CA . GLU A 1 226 ? -22.775 -9.788 24.506 1.00 35.38 226 GLU A CA 1
ATOM 1745 C C . GLU A 1 226 ? -22.801 -8.327 25.013 1.00 35.38 226 GLU A C 1
ATOM 1747 O O . GLU A 1 226 ? -21.780 -7.769 25.425 1.00 35.38 226 GLU A O 1
ATOM 1752 N N . GLY A 1 227 ? -23.978 -7.690 25.007 1.00 30.86 227 GLY A N 1
ATOM 1753 C CA . GLY A 1 227 ? -24.169 -6.314 25.478 1.00 30.86 227 GLY A CA 1
ATOM 1754 C C . GLY A 1 227 ? -24.265 -6.166 27.002 1.00 30.86 227 GLY A C 1
ATOM 1755 O O . GLY A 1 227 ? -24.053 -5.057 27.510 1.00 30.86 227 GLY A O 1
ATOM 1756 N N . GLU A 1 228 ? -24.562 -7.248 27.733 1.00 33.34 228 GLU A N 1
ATOM 1757 C CA . GLU A 1 228 ? -24.585 -7.250 29.203 1.00 33.34 228 GLU A CA 1
ATOM 1758 C C . GLU A 1 228 ? -23.195 -7.537 29.797 1.00 33.34 228 GLU A C 1
ATOM 1760 O O . GLU A 1 228 ? -22.767 -6.788 30.683 1.00 33.34 228 GLU A O 1
ATOM 1765 N N . GLU A 1 229 ? -22.410 -8.467 29.234 1.00 32.97 229 GLU A N 1
ATOM 1766 C CA . GLU A 1 229 ? -21.040 -8.749 29.717 1.00 32.97 229 GLU A CA 1
ATOM 1767 C C . GLU A 1 229 ? -20.110 -7.520 29.632 1.00 32.97 229 GLU A C 1
ATOM 1769 O O . GLU A 1 229 ? -19.306 -7.262 30.536 1.00 32.97 229 GLU A O 1
ATOM 1774 N N . MET A 1 230 ? -20.240 -6.686 28.590 1.00 34.06 230 MET A N 1
ATOM 1775 C CA . MET A 1 230 ? -19.383 -5.501 28.429 1.00 34.06 230 MET A CA 1
ATOM 1776 C C . MET A 1 230 ? -19.766 -4.332 29.359 1.00 34.06 230 MET A C 1
ATOM 1778 O O . MET A 1 230 ? -18.936 -3.452 29.621 1.00 34.06 230 MET A O 1
ATOM 1782 N N . LYS A 1 231 ? -20.994 -4.316 29.900 1.00 33.22 231 LYS A N 1
ATOM 1783 C CA . LYS A 1 231 ? -21.399 -3.359 30.946 1.00 33.22 231 LYS A CA 1
ATOM 1784 C C . LYS A 1 231 ? -20.989 -3.833 32.338 1.00 33.22 231 LYS A C 1
ATOM 1786 O O . LYS A 1 231 ? -20.555 -3.001 33.137 1.00 33.22 231 LYS A O 1
ATOM 1791 N N . GLU A 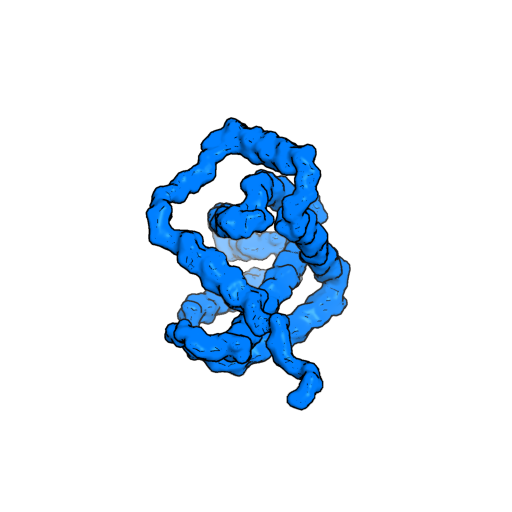1 232 ? -21.043 -5.134 32.608 1.00 30.98 232 GLU A N 1
ATOM 1792 C CA . GLU A 1 232 ? -20.645 -5.695 33.905 1.00 30.98 232 GLU A CA 1
ATOM 1793 C C . GLU A 1 232 ? -19.121 -5.596 34.130 1.00 30.98 232 GLU A C 1
ATOM 1795 O O . GLU A 1 232 ? -18.664 -5.215 35.212 1.00 30.98 232 GLU A O 1
ATOM 1800 N N . ALA A 1 233 ? -18.318 -5.749 33.069 1.00 36.56 233 ALA A N 1
ATOM 1801 C CA . ALA A 1 233 ? -16.859 -5.597 33.125 1.00 36.56 233 ALA A CA 1
ATOM 1802 C C . ALA A 1 233 ? -16.367 -4.156 33.401 1.00 36.56 233 ALA A C 1
ATOM 1804 O O . ALA A 1 233 ? -15.197 -3.954 33.741 1.00 36.56 233 ALA A O 1
ATOM 1805 N N . ARG A 1 234 ? -17.230 -3.135 33.275 1.00 36.88 234 ARG A N 1
ATOM 1806 C CA . ARG A 1 234 ? -16.871 -1.721 33.507 1.00 36.88 234 ARG A CA 1
ATOM 1807 C C . ARG A 1 234 ? -17.159 -1.235 34.939 1.00 36.88 234 ARG A C 1
ATOM 1809 O O . ARG A 1 234 ? -16.861 -0.080 35.237 1.00 36.88 234 ARG A O 1
ATOM 1816 N N . SER A 1 235 ? -17.709 -2.086 35.818 1.00 35.59 235 SER A N 1
ATOM 1817 C CA . SER A 1 235 ? -18.314 -1.689 37.105 1.00 35.59 235 SER A CA 1
ATOM 1818 C C . SER A 1 235 ? -17.716 -2.254 38.426 1.00 35.59 235 SER A C 1
ATOM 1820 O O . SER A 1 235 ? -18.414 -2.171 39.438 1.00 35.59 235 SER A O 1
ATOM 1822 N N . PRO A 1 236 ? -16.463 -2.755 38.529 1.00 30.95 236 PRO A N 1
ATOM 1823 C CA . PRO A 1 236 ? -15.882 -2.977 39.867 1.00 30.95 236 PRO A CA 1
ATOM 1824 C C . PRO A 1 236 ? -14.528 -2.296 40.143 1.00 30.95 236 PRO A C 1
ATOM 1826 O O . PRO A 1 236 ? -13.791 -2.741 41.014 1.00 30.95 236 PRO A O 1
ATOM 1829 N N . LEU A 1 237 ? -14.186 -1.186 39.475 1.00 34.62 237 LEU A N 1
ATOM 1830 C CA . LEU A 1 237 ? -12.962 -0.411 39.782 1.00 34.62 237 LEU A CA 1
ATOM 1831 C C . LEU A 1 237 ? -13.214 0.893 40.558 1.00 34.62 237 LEU A C 1
ATOM 1833 O O . LEU A 1 237 ? -12.506 1.885 40.394 1.00 34.62 237 LEU A O 1
ATOM 1837 N N . SER A 1 238 ? -14.210 0.899 41.444 1.00 37.56 238 SER A N 1
ATOM 1838 C CA . SER A 1 238 ? -14.340 1.947 42.457 1.00 37.56 238 SER A CA 1
ATOM 1839 C C . SER A 1 238 ? -14.990 1.393 43.721 1.00 37.56 238 SER A C 1
ATOM 1841 O O . SER A 1 238 ? -16.215 1.397 43.829 1.00 37.56 238 SER A O 1
ATOM 1843 N N . LYS A 1 239 ? -14.165 0.899 44.654 1.00 30.72 239 LYS A N 1
ATOM 1844 C CA . LYS A 1 239 ? -14.183 1.218 46.097 1.00 30.72 239 LYS A CA 1
ATOM 1845 C C . LYS A 1 239 ? -13.321 0.232 46.901 1.00 30.72 239 LYS A C 1
ATOM 1847 O O . LYS A 1 239 ? -13.218 -0.931 46.546 1.00 30.72 239 LYS A O 1
ATOM 1852 N N . GLU A 1 240 ? -12.785 0.773 47.997 1.00 30.02 240 GLU A N 1
ATOM 1853 C CA . GLU A 1 240 ? -12.025 0.152 49.099 1.00 30.02 240 GLU A CA 1
ATOM 1854 C C . GLU A 1 240 ? -10.524 -0.095 48.817 1.00 30.02 240 GLU A C 1
ATOM 1856 O O . GLU A 1 240 ? -10.158 -0.740 47.848 1.00 30.02 240 GLU A O 1
ATOM 1861 N N . GLY A 1 241 ? -9.566 0.431 49.589 1.00 28.80 241 GLY A N 1
ATOM 1862 C CA . GLY A 1 241 ? -9.638 0.951 50.954 1.00 28.80 241 GLY A CA 1
ATOM 1863 C C . GLY A 1 241 ? -8.562 1.996 51.268 1.00 28.80 241 GLY A C 1
ATOM 1864 O O . GLY A 1 241 ? -7.422 1.912 50.813 1.00 28.80 241 GLY A O 1
ATOM 1865 N N . GLY A 1 242 ? -8.972 2.974 52.072 1.00 25.05 242 GLY A N 1
ATOM 1866 C CA . GLY A 1 242 ? -8.129 3.786 52.939 1.00 25.05 242 GLY A CA 1
ATOM 1867 C C . GLY A 1 242 ? -8.754 3.770 54.337 1.00 25.05 242 GLY A C 1
ATOM 1868 O O . GLY A 1 242 ? -9.967 3.930 54.446 1.00 25.05 242 GLY A O 1
ATOM 1869 N N . ASP A 1 243 ? -7.902 3.543 55.336 1.00 28.55 243 ASP A N 1
ATOM 1870 C CA . ASP A 1 243 ? -8.071 3.711 56.788 1.00 28.55 243 ASP A CA 1
ATOM 1871 C C . ASP A 1 243 ? -9.216 2.971 57.508 1.00 28.55 243 ASP A C 1
ATOM 1873 O O . ASP A 1 243 ? -10.342 3.456 57.602 1.00 28.55 243 ASP A O 1
ATOM 1877 N N . CYS A 1 244 ? -8.880 1.818 58.103 1.00 32.88 244 CYS A N 1
ATOM 1878 C CA . CYS A 1 244 ? -8.742 1.629 59.560 1.00 32.88 244 CYS A CA 1
ATOM 1879 C C . CYS A 1 244 ? -8.217 0.221 59.883 1.00 32.88 244 CYS A C 1
ATOM 1881 O O . CYS A 1 244 ? -8.739 -0.755 59.301 1.00 32.88 244 CYS A O 1
#

Sequence (244 aa):
IFISIPLVTFVYVFANIAYVTAMSPQELLASNAVAVTFGEKLLGVMSWIMPISVALSTFGGVNGSLFTSSRLFFAGAREGHLPSLLAMIHCLSTLLMLCTSDMYTLINYVGFINYLFYGVTVAGQIVLRIRQPDIHRPIKVSLLWPVIYLVFWAFLLIFSLYSEPVVCGIGLAIMLTGVPVYFLGVYWDNKPQCINTFVDKMTYLGQKMCVVVYPAETGSGGAADEGEEMKEARSPLSKEGGDC

pLDDT: mean 76.76, std 18.93, range [25.05, 96.69]

Radius of gyration: 25.1 Å; Cα contacts (8 Å, |Δi|>4): 79; chains: 1; bounding box: 54×42×94 Å

Mean predicted alig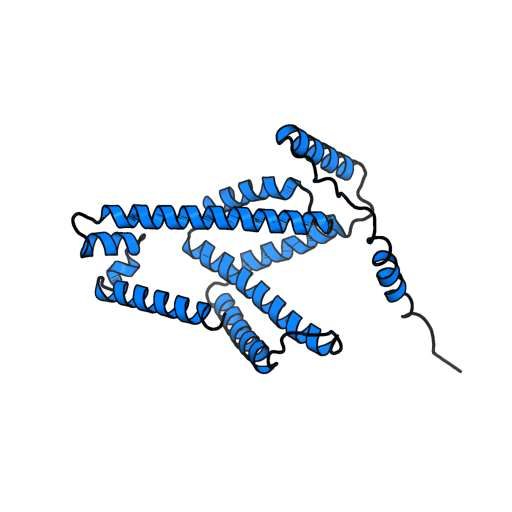ned error: 12.06 Å

InterPro domains:
  IPR002293 Amino acid/polyamine transporter I [PF13520] (1-166)
  IPR050598 Cellular Amino Acid Transporter [PTHR11785] (1-215)

Organism: NCBI:txid238744